Protein AF-A0A8J4QU35-F1 (afdb_monomer)

Organism: NCBI:txid60419

Radius of gyration: 69.11 Å; Cα contacts (8 Å, |Δi|>4): 46; chains: 1; bounding box: 146×27×168 Å

Secondary structure (DSSP, 8-state):
--HHHHHHHHHHHHHHHHHHHHHHHHHHHHHHHHHHHHHHH-GGGHHHHHHHHHHHHHHHHHHHHHHHHHHHHHHHS-HHHHHHHHHHHHHHHHHHHHHHHHHHHHHHHHHHHHHHHHHHHHHHHHHHHHHHHHHHHHHHHHHHHHHHHHHHHHHHHHHHHHHHHHHHHHHHHHHHHHHHH--HHHHHHHHHHHHHHHHHHHHHH-

Mean predicted aligned error: 13.86 Å

Solvent-accessible surface area (backbone atoms only — not comparable to full-atom values): 10867 Å² total; per-residue (Å²): 126,67,65,66,62,55,51,50,30,53,52,50,24,52,49,37,37,54,61,37,40,50,61,40,53,55,50,46,55,52,52,51,52,54,45,51,54,48,29,74,77,38,64,91,49,34,70,60,51,53,51,53,49,52,54,53,48,52,59,42,48,54,56,32,48,53,24,44,52,5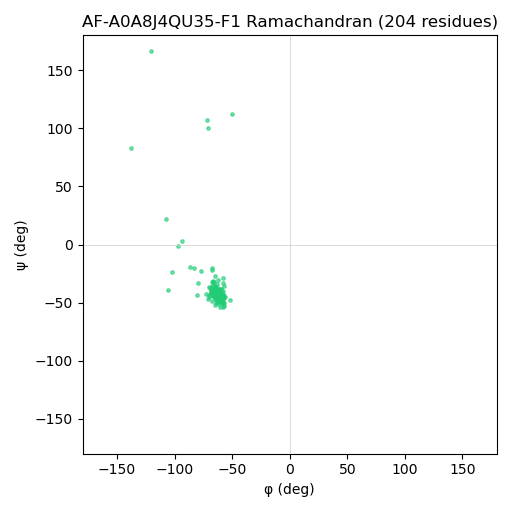3,22,50,38,44,70,74,61,36,63,70,60,54,52,54,51,51,52,52,51,51,51,51,51,50,53,50,50,52,52,49,51,53,51,50,53,51,50,52,51,52,50,53,52,51,51,49,50,51,54,50,50,54,53,51,51,53,49,51,50,50,50,51,51,53,53,49,50,54,51,50,52,52,50,51,51,52,50,53,52,51,52,52,50,51,51,52,50,52,51,50,53,51,51,52,52,52,48,53,51,50,50,54,50,50,51,51,52,49,65,76,63,66,41,76,67,56,50,51,52,52,50,52,50,50,51,51,51,49,52,54,53,49,68,73,72,110

InterPro domains:
  IPR000454 ATP synthase, F0 complex, subunit C [MF_01396] (10-75)
  IPR000454 ATP synthase, F0 complex, subunit C [PR00124] (12-31)
  IPR000454 ATP synthase, F0 complex, subunit C [PR00124] (33-48)
  IPR000454 ATP synthase, F0 complex, subunit C [PR00124] (50-75)
  IPR002146 ATP synthase, F0 complex, subunit b/b', bacterial/chloroplast [PF00430] (81-178)
  IPR002379 V-ATPase proteolipid subunit C-like domain [PF00137] (11-73)
  IPR005953 ATP synthase, F0 complex, subunit C, bacterial/chloroplast [TIGR01260] (20-77)
  IPR020537 ATP synthase, F0 complex, subunit C, DCCD-binding site [PS00605] (40-61)
  IPR035921 F/V-ATP synthase subunit C superfamily [SSF81333] (3-79)
  IPR038662 F1F0 ATP synthase subunit C superfamily [G3DSA:1.20.20.10] (1-78)

Structure (mmCIF, N/CA/C/O backbone):
data_AF-A0A8J4QU35-F1
#
_entry.id   AF-A0A8J4QU35-F1
#
loop_
_atom_site.group_PDB
_atom_site.id
_atom_site.type_symbol
_atom_site.label_atom_id
_atom_site.label_alt_id
_atom_site.label_comp_id
_atom_site.label_asym_id
_atom_site.label_entity_id
_atom_site.label_seq_id
_atom_site.pdbx_PDB_ins_code
_atom_site.Cartn_x
_atom_site.Cartn_y
_atom_site.Cartn_z
_atom_site.occupancy
_atom_site.B_iso_or_equiv
_atom_site.auth_seq_id
_atom_site.auth_comp_id
_atom_site.auth_asym_id
_atom_site.auth_atom_id
_atom_site.pdbx_PDB_model_num
ATOM 1 N N . MET A 1 1 ? -20.599 -8.218 24.736 1.00 57.25 1 MET A N 1
ATOM 2 C CA . MET A 1 1 ? -21.026 -7.605 26.017 1.00 57.25 1 MET A CA 1
ATOM 3 C C . MET A 1 1 ? -20.056 -8.085 27.082 1.00 57.25 1 MET A C 1
ATOM 5 O O . MET A 1 1 ? -19.784 -9.274 27.053 1.00 57.25 1 MET A O 1
ATOM 9 N N . ASN A 1 2 ? -19.471 -7.235 27.939 1.00 76.00 2 ASN A N 1
ATOM 10 C CA . ASN A 1 2 ? -18.658 -7.785 29.034 1.00 76.00 2 ASN A CA 1
ATOM 11 C C . ASN A 1 2 ? -19.641 -8.418 30.029 1.00 76.00 2 ASN A C 1
ATOM 13 O O . ASN A 1 2 ? -20.368 -7.653 30.671 1.00 76.00 2 ASN A O 1
ATOM 17 N N . PRO A 1 3 ? -19.731 -9.759 30.110 1.00 82.25 3 PRO A N 1
ATOM 18 C CA . PRO A 1 3 ? -20.772 -10.420 30.892 1.00 82.25 3 PRO A CA 1
ATOM 19 C C . PRO A 1 3 ? -20.718 -9.984 32.356 1.00 82.25 3 PRO A C 1
ATOM 21 O O . PRO A 1 3 ? -21.755 -9.862 32.995 1.00 82.25 3 PRO A O 1
ATOM 24 N N . LEU A 1 4 ? -19.523 -9.629 32.839 1.00 84.31 4 LEU A N 1
ATOM 25 C CA . LEU A 1 4 ? -19.298 -9.147 34.192 1.00 84.31 4 LEU A CA 1
ATOM 26 C C . LEU A 1 4 ? -20.026 -7.831 34.501 1.00 84.31 4 LEU A C 1
ATOM 28 O O . LEU A 1 4 ? -20.674 -7.731 35.534 1.00 84.31 4 LEU A O 1
ATOM 32 N N . ILE A 1 5 ? -19.951 -6.829 33.615 1.00 84.06 5 ILE A N 1
ATOM 33 C CA . ILE A 1 5 ? -20.582 -5.517 33.860 1.00 84.06 5 ILE A CA 1
ATOM 34 C C . ILE A 1 5 ? -22.102 -5.664 33.822 1.00 84.06 5 ILE A C 1
ATOM 36 O O . ILE A 1 5 ? -22.792 -5.133 34.683 1.00 84.06 5 ILE A O 1
ATOM 40 N N . SER A 1 6 ? -22.623 -6.424 32.859 1.00 83.75 6 SER A N 1
ATOM 41 C CA . SER A 1 6 ? -24.060 -6.679 32.765 1.00 83.75 6 SER A CA 1
ATOM 42 C C . SER A 1 6 ? -24.581 -7.466 33.966 1.00 83.75 6 SER A C 1
ATOM 44 O O . SER A 1 6 ? -25.586 -7.068 34.544 1.00 83.75 6 SER A O 1
ATOM 46 N N . ALA A 1 7 ? -23.884 -8.524 34.389 1.00 88.31 7 ALA A N 1
ATOM 47 C CA . ALA A 1 7 ? -24.256 -9.290 35.575 1.00 88.31 7 ALA A CA 1
ATOM 48 C C . ALA A 1 7 ? -24.215 -8.424 36.843 1.00 88.31 7 ALA A C 1
ATOM 50 O O . ALA A 1 7 ? -25.180 -8.406 37.604 1.00 88.31 7 ALA A O 1
ATOM 51 N N . ALA A 1 8 ? -23.148 -7.641 37.034 1.00 89.12 8 ALA A N 1
ATOM 52 C CA . ALA A 1 8 ? -23.020 -6.740 38.175 1.00 89.12 8 ALA A CA 1
ATOM 53 C C . ALA A 1 8 ? -24.126 -5.673 38.198 1.00 89.12 8 ALA A C 1
ATOM 55 O O . ALA A 1 8 ? -24.686 -5.405 39.256 1.00 89.12 8 ALA A O 1
ATOM 56 N N . SER A 1 9 ? -24.488 -5.093 37.048 1.00 89.31 9 SER A N 1
ATOM 57 C CA . SER A 1 9 ? -25.570 -4.104 36.965 1.00 89.31 9 SER A CA 1
ATOM 58 C C . SER A 1 9 ? -26.949 -4.696 37.237 1.00 89.31 9 SER A C 1
ATOM 60 O O . SER A 1 9 ? -27.742 -4.049 37.912 1.00 89.31 9 SER A O 1
ATOM 62 N N . VAL A 1 10 ? -27.232 -5.916 36.769 1.00 90.94 10 VAL A N 1
ATOM 63 C CA . VAL A 1 10 ? -28.506 -6.601 37.054 1.00 90.94 10 VAL A CA 1
ATOM 64 C C . VAL A 1 10 ? -28.626 -6.920 38.545 1.00 90.94 10 VAL A C 1
ATOM 66 O O . VAL A 1 10 ? -29.660 -6.643 39.149 1.00 90.94 10 VAL A O 1
ATOM 69 N N . ILE A 1 11 ? -27.555 -7.434 39.158 1.00 93.38 11 ILE A N 1
ATOM 70 C CA . ILE A 1 11 ? -27.525 -7.725 40.597 1.00 93.38 11 ILE A CA 1
ATOM 71 C C . ILE A 1 11 ? -27.670 -6.431 41.411 1.00 93.38 11 ILE A C 1
ATOM 73 O O . ILE A 1 11 ? -28.504 -6.363 42.311 1.00 93.38 11 ILE A O 1
ATOM 77 N N . ALA A 1 12 ? -26.913 -5.382 41.072 1.00 91.56 12 ALA A N 1
ATOM 78 C CA . ALA A 1 12 ? -26.985 -4.092 41.756 1.00 91.56 12 ALA A CA 1
ATOM 79 C C . ALA A 1 12 ? -28.368 -3.433 41.625 1.00 91.56 12 ALA A C 1
ATOM 81 O O . ALA A 1 12 ? -28.866 -2.881 42.601 1.00 91.56 12 ALA A O 1
ATOM 82 N N . ALA A 1 13 ? -29.015 -3.528 40.458 1.00 92.81 13 ALA A N 1
ATOM 83 C CA . ALA A 1 13 ? -30.370 -3.020 40.246 1.00 92.81 13 ALA A CA 1
ATOM 84 C C . ALA A 1 13 ? -31.404 -3.767 41.107 1.00 92.81 13 ALA A C 1
ATOM 86 O O . ALA A 1 13 ? -32.231 -3.129 41.757 1.00 92.81 13 ALA A O 1
ATOM 87 N N . GLY A 1 14 ? -31.326 -5.102 41.166 1.00 92.25 14 GLY A N 1
ATOM 88 C CA . GLY A 1 14 ? -32.201 -5.911 42.018 1.00 92.25 14 GLY A CA 1
ATOM 89 C C . GLY A 1 14 ? -32.038 -5.586 43.505 1.00 92.25 14 GLY A C 1
ATOM 90 O O . GLY A 1 14 ? -33.029 -5.420 44.215 1.00 92.25 14 GLY A O 1
ATOM 91 N N . LEU A 1 15 ? -30.794 -5.415 43.964 1.00 93.88 15 LEU A N 1
ATOM 92 C CA . LEU A 1 15 ? -30.501 -5.018 45.343 1.00 93.88 15 LEU A CA 1
ATOM 93 C C . LEU A 1 15 ? -30.974 -3.593 45.654 1.00 93.88 15 LEU A C 1
ATOM 95 O O . LEU A 1 15 ? -31.531 -3.369 46.725 1.00 93.88 15 LEU A O 1
ATOM 99 N N . ALA A 1 16 ? -30.798 -2.644 44.732 1.00 92.88 16 ALA A N 1
ATOM 100 C CA . ALA A 1 16 ? -31.228 -1.260 44.921 1.00 92.88 16 ALA A CA 1
ATOM 101 C C . ALA A 1 16 ? -32.746 -1.156 45.130 1.00 92.88 16 ALA A C 1
ATOM 103 O O . ALA A 1 16 ? -33.181 -0.513 46.082 1.00 92.88 16 ALA A O 1
ATOM 104 N N . VAL A 1 17 ? -33.551 -1.828 44.296 1.00 92.25 17 VAL A N 1
ATOM 105 C CA . VAL A 1 17 ? -35.020 -1.834 44.442 1.00 92.25 17 VAL A CA 1
ATOM 106 C C . VAL A 1 17 ? -35.447 -2.626 45.675 1.00 92.25 17 VAL A C 1
ATOM 108 O O . VAL A 1 17 ? -36.265 -2.146 46.459 1.00 92.25 17 VAL A O 1
ATOM 111 N N . GLY A 1 18 ? -34.867 -3.814 45.882 1.00 91.06 18 GLY A N 1
ATOM 112 C CA . GLY A 1 18 ? -35.193 -4.670 47.020 1.00 91.06 18 GLY A CA 1
ATOM 113 C C . GLY A 1 18 ? -34.978 -3.947 48.347 1.00 91.06 18 GLY A C 1
ATOM 114 O O . GLY A 1 18 ? -35.911 -3.825 49.133 1.00 91.06 18 GLY A O 1
ATOM 115 N N . LEU A 1 19 ? -33.794 -3.370 48.561 1.00 92.12 19 LEU A N 1
ATOM 116 C CA . LEU A 1 19 ? -33.474 -2.660 49.801 1.00 92.12 19 LEU A CA 1
ATOM 117 C C . LEU A 1 19 ? -34.245 -1.342 49.951 1.00 92.12 19 LEU A C 1
ATOM 119 O O . LEU A 1 19 ? -34.679 -1.027 51.058 1.00 92.12 19 LEU A O 1
ATOM 123 N N . ALA A 1 20 ? -34.470 -0.599 48.860 1.00 91.69 20 ALA A N 1
ATOM 124 C CA . ALA A 1 20 ? -35.248 0.642 48.904 1.00 91.69 20 ALA A CA 1
ATOM 125 C C . ALA A 1 20 ? -36.723 0.410 49.271 1.00 91.69 20 ALA A C 1
ATOM 127 O O . ALA A 1 20 ? -37.348 1.299 49.840 1.00 91.69 20 ALA A O 1
ATOM 128 N N . SER A 1 21 ? -37.272 -0.772 48.975 1.00 90.94 21 SER A N 1
ATOM 129 C CA . SER A 1 21 ? -38.687 -1.091 49.204 1.00 90.94 21 SER A CA 1
ATOM 130 C C . SER A 1 21 ? -39.011 -1.613 50.613 1.00 90.94 21 SER A C 1
ATOM 132 O O . SER A 1 21 ? -40.158 -1.514 51.043 1.00 90.94 21 SER A O 1
ATOM 134 N N . ILE A 1 22 ? -38.025 -2.111 51.372 1.00 92.31 22 ILE A N 1
ATOM 135 C CA . ILE A 1 22 ? -38.256 -2.715 52.702 1.00 92.31 22 ILE A CA 1
ATOM 136 C C . ILE A 1 22 ? -38.779 -1.687 53.714 1.00 92.31 22 ILE A C 1
ATOM 138 O O . ILE A 1 22 ? -39.791 -1.923 54.370 1.00 92.31 22 ILE A O 1
ATOM 142 N N . GLY A 1 23 ? -38.096 -0.546 53.851 1.00 89.44 23 GLY A N 1
ATOM 143 C CA . GLY A 1 23 ? -38.464 0.493 54.820 1.00 89.44 23 GLY A CA 1
ATOM 144 C C . GLY A 1 23 ? -39.867 1.063 54.570 1.00 89.44 23 GLY A C 1
ATOM 145 O O . GLY A 1 23 ? -40.702 1.016 55.476 1.00 89.44 23 GLY A O 1
ATOM 146 N N . PRO A 1 24 ? -40.157 1.540 53.346 1.00 91.75 24 PRO A N 1
ATOM 147 C CA . PRO A 1 24 ? -41.491 1.967 52.942 1.00 91.75 24 PRO A CA 1
ATOM 148 C C . PRO A 1 24 ? -42.530 0.855 53.104 1.00 91.75 24 PRO A C 1
ATOM 150 O O . PRO A 1 24 ? -43.557 1.105 53.717 1.00 91.75 24 PRO A O 1
ATOM 153 N N . GLY A 1 25 ? -42.256 -0.385 52.687 1.00 91.50 25 GLY A N 1
ATOM 154 C CA . GLY A 1 25 ? -43.212 -1.491 52.827 1.00 91.50 25 GLY A CA 1
ATOM 155 C C . GLY A 1 25 ? -43.655 -1.734 54.277 1.00 91.50 25 GLY A C 1
ATOM 156 O O . GLY A 1 25 ? -44.848 -1.859 54.557 1.00 91.50 25 GLY A O 1
ATOM 157 N N . VAL A 1 26 ? -42.711 -1.722 55.223 1.00 93.00 26 VAL A N 1
ATOM 158 C CA . VAL A 1 26 ? -43.013 -1.859 56.660 1.00 93.00 26 VAL A CA 1
ATOM 159 C C . VAL A 1 26 ? -43.717 -0.611 57.212 1.00 93.00 26 VAL A C 1
ATOM 161 O O . VAL A 1 26 ? -44.701 -0.720 57.953 1.00 93.00 26 VAL A O 1
ATOM 164 N N . GLY A 1 27 ? -43.242 0.582 56.847 1.00 91.44 27 GLY A N 1
ATOM 165 C CA . GLY A 1 27 ? -43.809 1.856 57.294 1.00 91.44 27 GLY A CA 1
ATOM 166 C C . GLY A 1 27 ? -45.249 2.065 56.824 1.00 91.44 27 GLY A C 1
ATOM 167 O O . GLY A 1 27 ? -46.109 2.434 57.622 1.00 91.44 27 GLY A O 1
ATOM 168 N N . GLN A 1 28 ? -45.535 1.755 55.560 1.00 92.31 28 GLN A N 1
ATOM 169 C CA . GLN A 1 28 ? -46.865 1.860 54.966 1.00 92.31 28 GLN A CA 1
ATOM 170 C C . GLN A 1 28 ? -47.841 0.861 55.584 1.00 92.31 28 GLN A C 1
ATOM 172 O O . GLN A 1 28 ? -48.956 1.247 55.928 1.00 92.31 28 GLN A O 1
ATOM 177 N N . GLY A 1 29 ? -47.421 -0.393 55.793 1.00 92.12 29 GLY A N 1
ATOM 178 C CA . GLY A 1 29 ? -48.252 -1.399 56.461 1.00 92.12 29 GLY A CA 1
ATOM 179 C C . GLY A 1 29 ? -48.650 -0.978 57.879 1.00 92.12 29 GLY A C 1
ATOM 180 O O . GLY A 1 29 ? -49.809 -1.107 58.272 1.00 92.12 29 GLY A O 1
ATOM 181 N N . THR A 1 30 ? -47.708 -0.389 58.619 1.00 94.06 30 THR A N 1
ATOM 182 C CA . THR A 1 30 ? -47.945 0.085 59.991 1.00 94.06 30 THR A CA 1
ATOM 183 C C . THR A 1 30 ? -48.840 1.327 60.013 1.00 94.06 30 THR A C 1
ATOM 185 O O . THR A 1 30 ? -49.818 1.371 60.760 1.00 94.06 30 THR A O 1
ATOM 188 N N . ALA A 1 31 ? -48.549 2.321 59.166 1.00 92.38 31 ALA A N 1
ATOM 189 C CA . ALA A 1 31 ? -49.333 3.551 59.060 1.00 92.38 31 ALA A CA 1
ATOM 190 C C . ALA A 1 31 ? -50.776 3.277 58.608 1.00 92.38 31 ALA A C 1
ATOM 192 O O . ALA A 1 31 ? -51.715 3.842 59.168 1.00 92.38 31 ALA A O 1
ATOM 193 N N . ALA A 1 32 ? -50.967 2.377 57.638 1.00 93.31 32 ALA A N 1
ATOM 194 C CA . ALA A 1 32 ? -52.290 1.967 57.179 1.00 93.31 32 ALA A CA 1
ATOM 195 C C . ALA A 1 32 ? -53.075 1.240 58.281 1.00 93.31 32 ALA A C 1
ATOM 197 O O . ALA A 1 32 ? -54.244 1.557 58.496 1.00 93.31 32 ALA A O 1
ATOM 198 N N . GLY A 1 33 ? -52.436 0.325 59.022 1.00 93.44 33 GLY A N 1
ATOM 199 C CA . GLY A 1 33 ? -53.067 -0.370 60.148 1.00 93.44 33 GLY A CA 1
ATOM 200 C C . GLY A 1 33 ? -53.558 0.591 61.235 1.00 93.44 33 GLY A C 1
ATOM 201 O O . GLY A 1 33 ? -54.720 0.529 61.637 1.00 93.44 33 GLY A O 1
ATOM 202 N N . GLN A 1 34 ? -52.711 1.542 61.646 1.00 93.69 34 GLN A N 1
ATOM 203 C CA . GLN A 1 34 ? -53.086 2.561 62.634 1.00 93.69 34 GLN A CA 1
ATOM 204 C C . GLN A 1 34 ? -54.171 3.515 62.124 1.00 93.69 34 GLN A C 1
ATOM 206 O O . GLN A 1 34 ? -55.045 3.921 62.889 1.00 93.69 34 GLN A O 1
ATOM 211 N N . ALA A 1 35 ? -54.151 3.864 60.836 1.00 93.94 35 ALA A N 1
ATOM 212 C CA . ALA A 1 35 ? -55.184 4.704 60.243 1.00 93.94 35 ALA A CA 1
ATOM 213 C C . ALA A 1 35 ? -56.554 4.009 60.231 1.00 93.94 35 ALA A C 1
ATOM 215 O O . ALA A 1 35 ? -57.551 4.640 60.578 1.00 93.94 35 ALA A O 1
ATOM 216 N N . VAL A 1 36 ? -56.613 2.716 59.888 1.00 93.94 36 VAL A N 1
ATOM 217 C CA . VAL A 1 36 ? -57.858 1.927 59.927 1.00 93.94 36 VAL A CA 1
ATOM 218 C C . VAL A 1 36 ? -58.401 1.837 61.352 1.00 93.94 36 VAL A C 1
ATOM 220 O O . VAL A 1 36 ? -59.591 2.063 61.567 1.00 93.94 36 VAL A O 1
ATOM 223 N N . GLU A 1 37 ? -57.539 1.574 62.336 1.00 93.81 37 GLU A N 1
ATOM 224 C CA . GLU A 1 37 ? -57.947 1.531 63.743 1.00 93.81 37 GLU A CA 1
ATOM 225 C C . GLU A 1 37 ? -58.448 2.899 64.243 1.00 93.81 37 GLU A C 1
ATOM 227 O O . GLU A 1 37 ? -59.460 2.976 64.941 1.00 93.81 37 GLU A O 1
ATOM 232 N N . GLY A 1 38 ? -57.790 3.990 63.840 1.00 93.00 38 GLY A N 1
ATOM 233 C CA . GLY A 1 38 ? -58.219 5.354 64.151 1.00 93.00 38 GLY A CA 1
ATOM 234 C C . GLY A 1 38 ? -59.595 5.694 63.572 1.00 93.00 38 GLY A C 1
ATOM 235 O O . GLY A 1 38 ? -60.433 6.244 64.283 1.00 93.00 38 GLY A O 1
ATOM 236 N N . ILE A 1 39 ? -59.857 5.310 62.317 1.00 93.88 39 ILE A N 1
ATOM 237 C CA . ILE A 1 39 ? -61.162 5.503 61.660 1.00 93.88 39 ILE A CA 1
ATOM 238 C C . ILE A 1 39 ? -62.251 4.690 62.367 1.00 93.88 39 ILE A C 1
ATOM 240 O O . ILE A 1 39 ? -63.340 5.205 62.604 1.00 93.88 39 ILE A O 1
ATOM 244 N N . ALA A 1 40 ? -61.961 3.442 62.748 1.00 93.00 40 ALA A N 1
ATOM 245 C CA . ALA A 1 40 ? -62.921 2.594 63.452 1.00 93.00 40 ALA A CA 1
ATOM 246 C C . ALA A 1 40 ? -63.322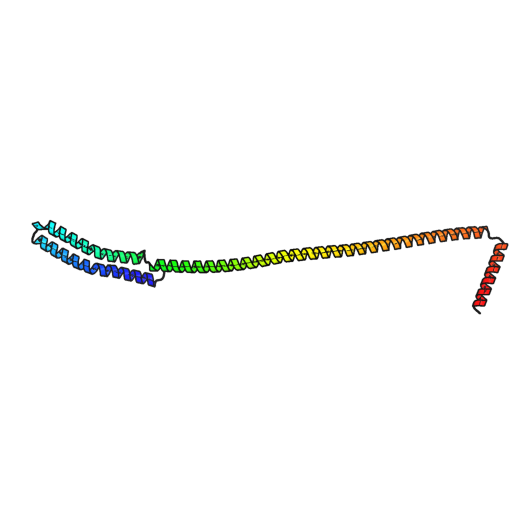 3.166 64.824 1.00 93.00 40 ALA A C 1
ATOM 248 O O . ALA A 1 40 ? -64.466 3.007 65.245 1.00 93.00 40 ALA A O 1
ATOM 249 N N . ARG A 1 41 ? -62.394 3.838 65.521 1.00 94.38 41 ARG A N 1
ATOM 250 C CA . ARG A 1 41 ? -62.656 4.488 66.816 1.00 94.38 41 ARG A CA 1
ATOM 251 C C . ARG A 1 41 ? -63.363 5.840 66.682 1.00 94.38 41 ARG A C 1
ATOM 253 O O . ARG A 1 41 ? -64.120 6.198 67.579 1.00 94.38 41 ARG A O 1
ATOM 260 N N . GLN A 1 42 ? -63.098 6.591 65.612 1.00 92.69 42 GLN A N 1
ATOM 261 C CA . GLN A 1 42 ? -63.673 7.918 65.351 1.00 92.69 42 GLN A CA 1
ATOM 262 C C . GLN A 1 42 ? -64.075 8.064 63.874 1.00 92.69 42 GLN A C 1
ATOM 264 O O . GLN A 1 42 ? -63.321 8.637 63.076 1.00 92.69 42 GLN A O 1
ATOM 269 N N . PRO A 1 43 ? -65.274 7.579 63.500 1.00 91.25 43 PRO A N 1
ATOM 270 C CA . PRO A 1 43 ? -65.760 7.629 62.123 1.00 91.25 43 PRO A CA 1
ATOM 271 C C . PRO A 1 43 ? -65.918 9.061 61.602 1.00 91.25 43 PRO A C 1
ATOM 273 O O . PRO A 1 43 ? -65.707 9.323 60.420 1.00 91.25 43 PRO A O 1
ATOM 276 N N . GLU A 1 44 ? -66.230 10.024 62.475 1.00 92.69 44 GLU A N 1
ATOM 277 C CA . GLU A 1 44 ? -66.448 11.419 62.076 1.00 92.69 44 GLU A CA 1
ATOM 278 C C . GLU A 1 44 ? -65.159 12.104 61.585 1.00 92.69 44 GLU A C 1
ATOM 280 O O . GLU A 1 44 ? -65.213 13.084 60.841 1.00 92.69 44 GLU A O 1
ATOM 285 N N . ALA A 1 45 ? -63.987 11.589 61.977 1.00 91.44 45 ALA A N 1
ATOM 286 C CA . ALA A 1 45 ? -62.677 12.120 61.599 1.00 91.44 45 ALA A CA 1
ATOM 287 C C . ALA A 1 45 ? -62.066 11.441 60.356 1.00 91.44 45 ALA A C 1
ATOM 289 O O . ALA A 1 45 ? -60.943 11.777 59.963 1.00 91.44 45 ALA A O 1
ATOM 290 N N . GLU A 1 46 ? -62.786 10.514 59.715 1.00 92.50 46 GLU A N 1
ATOM 291 C CA . GLU A 1 46 ? -62.276 9.657 58.640 1.00 92.50 46 GLU A CA 1
ATOM 292 C C . GLU A 1 46 ? -61.586 10.431 57.509 1.00 92.50 46 GLU A C 1
ATOM 294 O O . GLU A 1 46 ? -60.469 10.092 57.108 1.00 92.50 46 GLU A O 1
ATOM 299 N N . GLY A 1 47 ? -62.217 11.502 57.018 1.00 91.81 47 GLY A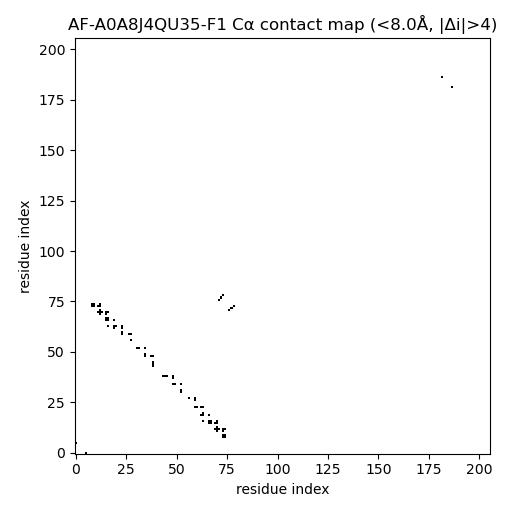 N 1
ATOM 300 C CA . GLY A 1 47 ? -61.672 12.302 55.919 1.00 91.81 47 GLY A CA 1
ATOM 301 C C . GLY A 1 47 ? -60.307 12.916 56.248 1.00 91.81 47 GLY A C 1
ATOM 302 O O . GLY A 1 47 ? -59.407 12.922 55.407 1.00 91.81 47 GLY A O 1
ATOM 303 N N . LYS A 1 48 ? -60.114 13.370 57.493 1.00 92.94 48 LYS A N 1
ATOM 304 C CA . LYS A 1 48 ? -58.847 13.956 57.951 1.00 92.94 48 LYS A CA 1
ATOM 305 C C . LYS A 1 48 ? -57.769 12.885 58.126 1.00 92.94 48 LYS A C 1
ATOM 307 O O . LYS A 1 48 ? -56.643 13.096 57.682 1.00 92.94 48 LYS A O 1
ATOM 312 N N . ILE A 1 49 ? -58.121 11.728 58.699 1.00 92.62 49 ILE A N 1
ATOM 313 C CA . ILE A 1 49 ? -57.198 10.594 58.876 1.00 92.6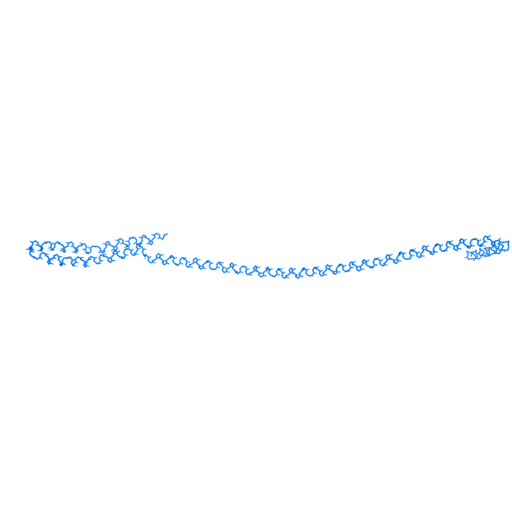2 49 ILE A CA 1
ATOM 314 C C . ILE A 1 49 ? -56.723 10.067 57.516 1.00 92.62 49 ILE A C 1
ATOM 316 O O . ILE A 1 49 ? -55.519 9.925 57.304 1.00 92.62 49 ILE A O 1
ATOM 320 N N . ARG A 1 50 ? -57.641 9.847 56.563 1.00 93.00 50 ARG A N 1
ATOM 321 C CA . ARG A 1 50 ? -57.295 9.420 55.196 1.00 93.00 50 ARG A CA 1
ATOM 322 C C . ARG A 1 50 ? -56.405 10.441 54.486 1.00 93.00 50 ARG A C 1
ATOM 324 O O . ARG A 1 50 ? -55.441 10.045 53.837 1.00 93.00 50 ARG A O 1
ATOM 331 N N . GLY A 1 51 ? -56.687 11.737 54.633 1.00 93.56 51 GLY A N 1
ATOM 332 C CA . GLY A 1 51 ? -55.868 12.802 54.048 1.00 93.56 51 GLY A CA 1
ATOM 333 C C . GLY A 1 51 ? -54.425 12.794 54.561 1.00 93.56 51 GLY A C 1
ATOM 334 O O . GLY A 1 51 ? -53.487 12.809 53.764 1.00 93.56 51 GLY A O 1
ATOM 335 N N . THR A 1 52 ? -54.231 12.709 55.881 1.00 92.81 52 THR A N 1
ATOM 336 C CA . THR A 1 52 ? -52.889 12.620 56.481 1.00 92.81 52 THR A CA 1
ATOM 337 C C . THR A 1 52 ? -52.180 11.318 56.105 1.00 92.81 52 THR A C 1
ATOM 339 O O . THR A 1 52 ? -51.000 11.363 55.762 1.00 92.81 52 THR A O 1
ATOM 342 N N . LEU A 1 53 ? -52.889 10.182 56.090 1.00 94.06 53 LEU A N 1
ATOM 343 C CA . LEU A 1 53 ? -52.336 8.895 55.659 1.00 94.06 53 LEU A CA 1
ATOM 344 C C . LEU A 1 53 ? -51.802 8.973 54.226 1.00 94.06 53 LEU A C 1
ATOM 346 O O . LEU A 1 53 ? -50.643 8.647 53.996 1.00 94.06 53 LEU A O 1
ATOM 350 N N . LEU A 1 54 ? -52.619 9.422 53.269 1.00 93.94 54 LEU A N 1
ATOM 351 C CA . LEU A 1 54 ? -52.218 9.499 51.861 1.00 93.94 54 LEU A CA 1
ATOM 352 C C . LEU A 1 54 ? -51.002 10.410 51.661 1.00 93.94 54 LEU A C 1
ATOM 354 O O . LEU A 1 54 ? -50.109 10.068 50.888 1.00 93.94 54 LEU A O 1
ATOM 358 N N . LEU A 1 55 ? -50.930 11.527 52.391 1.00 93.31 55 LEU A N 1
ATOM 359 C CA . LEU A 1 55 ? -49.771 12.414 52.358 1.00 93.31 55 LEU A CA 1
ATOM 360 C C . LEU A 1 55 ? -48.503 11.710 52.873 1.00 93.31 55 LEU A C 1
ATOM 362 O O . LEU A 1 55 ? -47.460 11.769 52.223 1.00 93.31 55 LEU A O 1
ATOM 366 N N . SER A 1 56 ? -48.586 11.007 54.007 1.00 90.44 56 SER A N 1
ATOM 367 C CA . SER A 1 56 ? -47.461 10.239 54.556 1.00 90.44 56 SER A CA 1
ATOM 368 C C . SER A 1 56 ? -47.026 9.094 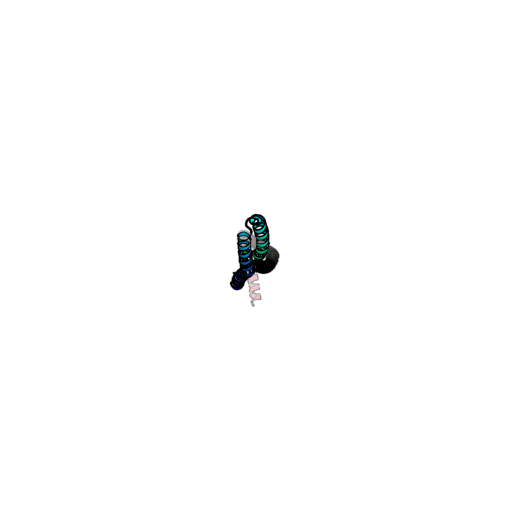53.636 1.00 90.44 56 SER A C 1
ATOM 370 O O . SER A 1 56 ? -45.827 8.911 53.425 1.00 90.44 56 SER A O 1
ATOM 372 N N . LEU A 1 57 ? -47.978 8.360 53.049 1.00 92.62 57 LEU A N 1
ATOM 373 C CA . LEU A 1 57 ? -47.696 7.293 52.086 1.00 92.62 57 LEU A CA 1
ATOM 374 C C . LEU A 1 57 ? -46.991 7.848 50.841 1.00 92.62 57 LEU A C 1
ATOM 376 O O . LEU A 1 57 ? -46.003 7.265 50.405 1.00 92.62 57 LEU A O 1
ATOM 380 N N . ALA A 1 58 ? -47.432 8.997 50.317 1.00 91.25 58 ALA A N 1
ATOM 381 C CA . ALA A 1 58 ? -46.817 9.635 49.154 1.00 91.25 58 ALA A CA 1
ATOM 382 C C . ALA A 1 58 ? -45.350 10.037 49.403 1.00 91.25 58 ALA A C 1
ATOM 384 O O . ALA A 1 58 ? -44.497 9.823 48.540 1.00 91.25 58 ALA A O 1
ATOM 385 N N . PHE A 1 59 ? -45.027 10.571 50.587 1.00 88.44 59 PHE A N 1
ATOM 386 C CA . PHE A 1 59 ? -43.639 10.887 50.948 1.00 88.44 59 PHE A CA 1
ATOM 387 C C . PHE A 1 59 ? -42.765 9.636 51.106 1.00 88.44 59 PHE A C 1
ATOM 389 O O . PHE A 1 59 ? -41.604 9.653 50.698 1.00 88.44 59 PHE A O 1
ATOM 396 N N . MET A 1 60 ? -43.310 8.548 51.662 1.00 89.31 60 MET A N 1
ATOM 397 C CA . MET A 1 60 ? -42.596 7.267 51.745 1.00 89.31 60 MET A CA 1
ATOM 398 C C . MET A 1 60 ? -42.344 6.668 50.355 1.00 89.31 60 MET A C 1
ATOM 400 O O . MET A 1 60 ? -41.244 6.190 50.088 1.00 89.31 60 MET A O 1
ATOM 404 N N . GLU A 1 61 ? -43.323 6.753 49.453 1.00 88.50 61 GLU A N 1
ATOM 405 C CA . GLU A 1 61 ? -43.218 6.227 48.088 1.00 88.50 61 GLU A CA 1
ATOM 406 C C . GLU A 1 61 ? -42.147 6.959 47.266 1.00 88.50 61 GLU A C 1
ATOM 408 O O . GLU A 1 61 ? -41.422 6.342 46.485 1.00 88.50 61 GLU A O 1
ATOM 413 N N . ALA A 1 62 ? -41.980 8.270 47.478 1.00 89.44 62 ALA A N 1
ATOM 414 C CA . ALA A 1 62 ? -40.958 9.060 46.793 1.00 89.44 62 ALA A CA 1
ATOM 415 C C . ALA A 1 62 ? -39.535 8.510 47.021 1.00 89.44 62 ALA A C 1
ATOM 417 O O . ALA A 1 62 ? -38.716 8.511 46.101 1.00 89.44 62 ALA A O 1
ATOM 418 N N . LEU A 1 63 ? -39.248 7.982 48.216 1.00 85.44 63 LEU A N 1
ATOM 419 C CA . LEU A 1 63 ? -37.964 7.349 48.538 1.00 85.44 63 LEU A CA 1
ATOM 420 C C . LEU A 1 63 ? -37.776 6.025 47.779 1.00 85.44 63 LEU A C 1
ATOM 422 O O . LEU A 1 63 ? -36.694 5.775 47.243 1.00 85.44 63 LEU A O 1
ATOM 426 N N . THR A 1 64 ? -38.833 5.215 47.663 1.00 90.56 64 THR A N 1
ATOM 427 C CA . THR A 1 64 ? -38.831 3.977 46.862 1.00 90.56 64 THR A CA 1
ATOM 428 C C . THR A 1 64 ? -38.567 4.272 45.384 1.00 90.56 64 THR A C 1
ATOM 430 O O . THR A 1 64 ? -37.776 3.582 44.734 1.00 90.56 64 THR A O 1
ATOM 433 N N . ILE A 1 65 ? -39.181 5.335 44.852 1.00 92.62 65 ILE A N 1
ATOM 434 C CA . ILE A 1 65 ? -39.028 5.744 43.451 1.00 92.62 65 ILE A CA 1
ATOM 435 C C . ILE A 1 65 ? -37.578 6.138 43.143 1.00 92.62 65 ILE A C 1
ATOM 437 O O . ILE A 1 65 ? -37.081 5.792 42.072 1.00 92.62 65 ILE A O 1
ATOM 441 N N . TYR A 1 66 ? -36.848 6.776 44.065 1.00 90.38 66 TYR A N 1
ATOM 442 C CA . TYR A 1 66 ? -35.421 7.056 43.848 1.00 90.38 66 TYR A CA 1
ATOM 443 C C . TYR A 1 66 ? -34.591 5.776 43.664 1.00 90.38 66 TYR A C 1
ATOM 445 O O . TYR A 1 66 ? -33.740 5.723 42.773 1.00 90.38 66 TYR A O 1
ATOM 453 N N . GLY A 1 67 ? -34.873 4.721 44.436 1.00 91.38 67 GLY A N 1
ATOM 454 C CA . GLY A 1 67 ? -34.245 3.407 44.252 1.00 91.38 67 GLY A CA 1
ATOM 455 C C . GLY A 1 67 ? -34.561 2.789 42.885 1.00 91.38 67 GLY A C 1
ATOM 456 O O . GLY A 1 67 ? -33.664 2.282 42.205 1.00 91.38 67 GLY A O 1
ATOM 457 N N . LEU A 1 68 ? -35.816 2.906 42.437 1.00 92.31 68 LEU A N 1
ATOM 458 C CA . LEU A 1 68 ? -36.247 2.465 41.108 1.00 92.31 68 LEU A CA 1
ATOM 459 C C . LEU A 1 68 ? -35.536 3.229 39.981 1.00 92.31 68 LEU A C 1
ATOM 461 O O . LEU A 1 68 ? -35.074 2.616 39.019 1.00 92.31 68 LEU A O 1
ATOM 465 N N . VAL A 1 69 ? -35.397 4.552 40.100 1.00 93.50 69 VAL A N 1
ATOM 466 C CA . VAL A 1 69 ? -34.708 5.387 39.102 1.00 93.50 69 VAL A CA 1
ATOM 467 C C . VAL A 1 69 ? -33.246 4.966 38.946 1.00 93.50 69 VAL A C 1
ATOM 469 O O . VAL A 1 69 ? -32.775 4.803 37.819 1.00 93.50 69 VAL A O 1
ATOM 472 N N . VAL A 1 70 ? -32.532 4.727 40.050 1.00 92.12 70 VAL A N 1
ATOM 473 C CA . VAL A 1 70 ? -31.137 4.253 40.006 1.00 92.12 70 VAL A CA 1
ATOM 474 C C . VAL A 1 70 ? -31.044 2.877 39.340 1.00 92.12 70 VAL A C 1
ATOM 476 O O . VAL A 1 70 ? -30.176 2.662 38.492 1.00 92.12 70 VAL A O 1
ATOM 479 N N . ALA A 1 71 ? -31.955 1.958 39.664 1.00 92.56 71 ALA A N 1
ATOM 480 C CA . ALA A 1 71 ? -31.997 0.634 39.050 1.00 92.56 71 ALA A CA 1
ATOM 481 C C . ALA A 1 71 ? -32.231 0.701 37.530 1.00 92.56 71 ALA A C 1
ATOM 483 O O . ALA A 1 71 ? -31.519 0.048 36.762 1.00 92.56 71 ALA A O 1
ATOM 484 N N . LEU A 1 72 ? -33.166 1.543 37.077 1.00 91.69 72 LEU A N 1
ATOM 485 C CA . LEU A 1 72 ? -33.424 1.767 35.652 1.00 91.69 72 LEU A CA 1
ATOM 486 C C . LEU A 1 72 ? -32.225 2.418 34.947 1.00 91.69 72 LEU A C 1
ATOM 488 O O . LEU A 1 72 ? -31.875 2.018 33.834 1.00 91.69 72 LEU A O 1
ATOM 492 N N . ALA A 1 73 ? -31.546 3.366 35.597 1.00 90.81 73 ALA A N 1
ATOM 493 C CA . ALA A 1 73 ? -30.339 3.986 35.059 1.00 90.81 73 ALA A CA 1
ATOM 494 C C . ALA A 1 73 ? -29.200 2.967 34.878 1.00 90.81 73 ALA A C 1
ATOM 496 O O . ALA A 1 73 ? -28.539 2.961 33.840 1.00 90.81 73 ALA A O 1
ATOM 497 N N . LEU A 1 74 ? -29.001 2.055 35.835 1.00 89.12 74 LEU A N 1
ATOM 498 C CA . LEU A 1 74 ? -28.000 0.988 35.730 1.00 89.12 74 LEU A CA 1
ATOM 499 C C . LEU A 1 74 ? -28.328 -0.037 34.639 1.00 89.12 74 LEU A C 1
ATOM 501 O O . LEU A 1 74 ? -27.407 -0.586 34.029 1.00 89.12 74 LEU A O 1
ATOM 505 N N . LEU A 1 75 ? -29.612 -0.296 34.381 1.00 86.62 75 LEU A N 1
ATOM 506 C CA . LEU A 1 75 ? -30.039 -1.282 33.391 1.00 86.62 75 LEU A CA 1
ATOM 507 C C . LEU A 1 75 ? -29.996 -0.727 31.958 1.00 86.62 75 LEU A C 1
ATOM 509 O O . LEU A 1 75 ? -29.502 -1.398 31.050 1.00 86.62 75 LEU A O 1
ATOM 513 N N . PHE A 1 76 ? -30.467 0.506 31.752 1.00 85.31 76 PHE A N 1
ATOM 514 C CA . PHE A 1 76 ? -30.639 1.085 30.414 1.00 85.31 76 PHE A CA 1
ATOM 515 C C . PHE A 1 76 ? -29.592 2.146 30.059 1.00 85.31 76 PHE A C 1
ATOM 517 O O . PHE A 1 76 ? -29.089 2.170 28.931 1.00 85.31 76 PHE A O 1
ATOM 524 N N . ALA A 1 77 ? -29.218 2.993 31.018 1.00 82.00 77 ALA A N 1
ATOM 525 C CA . ALA A 1 77 ? -28.355 4.158 30.814 1.00 82.00 77 ALA A CA 1
ATOM 526 C C . ALA A 1 77 ? -26.937 3.976 31.386 1.00 82.00 77 ALA A C 1
ATOM 528 O O . ALA A 1 77 ? -26.248 4.959 31.645 1.00 82.00 77 ALA A O 1
ATOM 529 N N . ASN A 1 78 ? -26.493 2.728 31.581 1.00 83.69 78 ASN A N 1
ATOM 530 C CA . ASN A 1 78 ? -25.238 2.416 32.263 1.00 83.69 78 ASN A CA 1
ATOM 531 C C . ASN A 1 78 ? -24.043 3.230 31.703 1.00 83.69 78 ASN A C 1
ATOM 533 O O . ASN A 1 78 ? -23.610 2.972 30.569 1.00 83.69 78 ASN A O 1
ATOM 537 N N . PRO A 1 79 ? -23.460 4.159 32.488 1.00 81.62 79 PRO A N 1
ATOM 538 C CA . PRO A 1 79 ? -22.410 5.060 32.012 1.00 81.62 79 PRO A CA 1
ATOM 539 C C . PRO A 1 79 ? -21.113 4.319 31.659 1.00 81.62 79 PRO A C 1
ATOM 541 O O . PRO A 1 79 ? -20.418 4.692 30.711 1.00 81.62 79 PRO A O 1
ATOM 544 N N . PHE A 1 80 ? -20.812 3.210 32.342 1.00 81.69 80 PHE A N 1
ATOM 545 C CA . PHE A 1 80 ? -19.612 2.410 32.082 1.00 81.69 80 PHE A CA 1
ATOM 546 C C . PHE A 1 80 ? -19.642 1.738 30.706 1.00 81.69 80 PHE A C 1
ATOM 548 O O . PHE A 1 80 ? -18.603 1.578 30.061 1.00 81.69 80 PHE A O 1
ATOM 555 N N . ARG A 1 81 ? -20.835 1.369 30.220 1.00 80.00 81 ARG A N 1
ATOM 556 C CA . ARG A 1 81 ? -21.005 0.787 28.881 1.00 80.00 81 ARG A CA 1
ATOM 557 C C . ARG A 1 81 ? -20.682 1.806 27.791 1.00 80.00 81 ARG A C 1
ATOM 559 O O . ARG A 1 81 ? -19.995 1.473 26.823 1.00 80.00 81 ARG A O 1
ATOM 566 N N . ILE A 1 82 ? -21.180 3.028 27.957 1.00 85.81 82 ILE A N 1
ATOM 567 C CA . ILE A 1 82 ? -20.994 4.117 26.996 1.00 85.81 82 ILE A CA 1
ATOM 568 C C . ILE A 1 82 ? -19.509 4.470 26.916 1.00 85.81 82 ILE A C 1
ATOM 570 O O . ILE A 1 82 ? -18.936 4.437 25.830 1.00 85.81 82 ILE A O 1
ATOM 574 N N . LEU A 1 83 ? -18.859 4.681 28.064 1.00 86.25 83 LEU A N 1
ATOM 575 C CA . LEU A 1 83 ? -17.442 5.034 28.113 1.00 86.25 83 LEU A CA 1
ATOM 576 C C . LEU A 1 83 ? -16.550 3.972 27.458 1.00 86.25 83 LEU A C 1
ATOM 578 O O . LEU A 1 83 ? -15.695 4.310 26.644 1.00 86.25 83 LEU A O 1
ATOM 582 N N . LYS A 1 84 ? -16.771 2.683 27.750 1.00 86.12 84 LYS A N 1
ATOM 583 C CA . LYS A 1 84 ? -15.983 1.604 27.133 1.00 86.12 84 LYS A CA 1
ATOM 584 C C . LYS A 1 84 ? -16.160 1.559 25.614 1.00 86.12 84 LYS A C 1
ATOM 586 O O . LYS A 1 84 ? -15.203 1.292 24.893 1.00 86.12 84 LYS A O 1
ATOM 591 N N . THR A 1 85 ? -17.373 1.814 25.130 1.00 87.19 85 THR A N 1
ATOM 592 C CA . THR A 1 85 ? -17.658 1.846 23.689 1.00 87.19 85 THR A CA 1
ATOM 593 C C . THR A 1 85 ? -16.947 3.021 23.021 1.00 87.19 85 THR A C 1
ATOM 595 O O . THR A 1 85 ? -16.322 2.831 21.981 1.00 87.19 85 THR A O 1
ATOM 598 N N . ILE A 1 86 ? -16.972 4.200 23.653 1.00 91.19 86 ILE A N 1
ATOM 599 C CA . ILE A 1 86 ? -16.262 5.395 23.179 1.00 91.19 86 ILE A CA 1
ATOM 600 C C . ILE A 1 86 ? -14.755 5.138 23.132 1.00 91.19 86 ILE A C 1
ATOM 602 O O . ILE A 1 86 ? -14.153 5.318 22.078 1.00 91.19 86 ILE A O 1
ATOM 606 N N . LEU A 1 87 ? -14.159 4.645 24.221 1.00 91.56 87 LEU A N 1
ATOM 607 C CA . LEU A 1 87 ? -12.722 4.355 24.291 1.00 91.56 87 LEU A CA 1
ATOM 608 C C . LEU A 1 87 ? -12.286 3.348 23.223 1.00 91.56 87 LEU A C 1
ATOM 610 O O . LEU A 1 87 ? -11.307 3.583 22.523 1.00 91.56 87 LEU A O 1
ATOM 614 N N . ASN A 1 88 ? -13.049 2.268 23.040 1.00 93.00 88 ASN A N 1
ATOM 615 C CA . ASN A 1 88 ? -12.758 1.289 21.997 1.00 93.00 88 ASN A CA 1
ATOM 616 C C . ASN A 1 88 ? -12.852 1.922 20.597 1.00 93.00 88 ASN A C 1
ATOM 618 O O . ASN A 1 88 ? -11.987 1.703 19.757 1.00 93.00 88 ASN A O 1
ATOM 622 N N . SER A 1 89 ? -13.873 2.746 20.339 1.00 91.75 89 SER A N 1
ATOM 623 C CA . SER A 1 89 ? -14.007 3.442 19.052 1.00 91.75 89 SER A CA 1
ATOM 624 C C . SER A 1 89 ? -12.886 4.459 18.797 1.00 91.75 89 SER A C 1
ATOM 626 O O . SER A 1 89 ? -12.409 4.568 17.670 1.00 91.75 89 SER A O 1
ATOM 628 N N . GLU A 1 90 ? -12.421 5.154 19.838 1.00 94.56 90 GLU A N 1
ATOM 629 C CA . GLU A 1 90 ? -11.269 6.059 19.797 1.00 94.56 90 GLU A CA 1
ATOM 630 C C . GLU A 1 90 ? -9.978 5.304 19.461 1.00 94.56 90 GLU A C 1
ATOM 632 O O . GLU A 1 90 ? -9.219 5.744 18.597 1.00 94.56 90 GLU A O 1
ATOM 637 N N . GLU A 1 91 ? -9.749 4.147 20.082 1.00 94.50 91 GLU A N 1
ATOM 638 C CA . GLU A 1 91 ? -8.575 3.309 19.830 1.00 94.50 91 GLU A CA 1
ATOM 639 C C . GLU A 1 91 ? -8.573 2.747 18.402 1.00 94.50 91 GLU A C 1
ATOM 641 O O . GLU A 1 91 ? -7.572 2.877 17.691 1.00 94.50 91 GLU A O 1
ATOM 646 N N . LEU A 1 92 ? -9.715 2.232 17.924 1.00 96.06 92 LEU A N 1
ATOM 647 C CA . LEU A 1 92 ? -9.863 1.806 16.528 1.00 96.06 92 LEU A CA 1
ATOM 648 C C . LEU A 1 92 ? -9.630 2.967 15.551 1.00 96.06 92 LEU A C 1
ATOM 650 O O . LEU A 1 92 ? -8.923 2.798 14.556 1.00 96.06 92 LEU A O 1
ATOM 654 N N . ARG A 1 93 ? -10.191 4.152 15.828 1.00 95.69 93 ARG A N 1
ATOM 655 C CA . ARG A 1 93 ? -9.989 5.351 15.000 1.00 95.69 93 ARG A CA 1
ATOM 656 C C . ARG A 1 93 ? -8.513 5.729 14.940 1.00 95.69 93 ARG A C 1
ATOM 658 O O . ARG A 1 93 ? -8.003 6.022 13.861 1.00 95.69 93 ARG A O 1
ATOM 665 N N . ARG A 1 94 ? -7.821 5.710 16.080 1.00 95.94 94 ARG A N 1
ATOM 666 C CA . ARG A 1 94 ? -6.396 6.040 16.166 1.00 95.94 94 ARG A CA 1
ATOM 667 C C . ARG A 1 94 ? -5.546 5.051 15.370 1.00 95.94 94 ARG A C 1
ATOM 669 O O . ARG A 1 94 ? -4.723 5.485 14.568 1.00 95.94 94 ARG A O 1
ATOM 676 N N . GLY A 1 95 ? -5.809 3.751 15.513 1.00 96.50 95 GLY A N 1
ATOM 677 C CA . GLY A 1 95 ? -5.139 2.709 14.732 1.00 96.50 95 GLY A CA 1
ATOM 678 C C . GLY A 1 95 ? -5.385 2.846 13.226 1.00 96.50 95 GLY A C 1
ATOM 679 O O . GLY A 1 95 ? -4.453 2.718 12.433 1.00 96.50 95 GLY A O 1
ATOM 680 N N . ALA A 1 96 ? -6.614 3.174 12.815 1.00 96.88 96 ALA A N 1
ATOM 681 C CA . ALA A 1 96 ? -6.947 3.403 11.409 1.00 96.88 96 ALA A CA 1
ATOM 682 C C . ALA A 1 96 ? -6.217 4.624 10.818 1.00 96.88 96 ALA A C 1
ATOM 684 O O . ALA A 1 96 ? -5.728 4.556 9.690 1.00 96.88 96 ALA A O 1
ATOM 685 N N . ILE A 1 97 ? -6.096 5.720 11.577 1.00 97.19 97 ILE A N 1
ATOM 686 C CA . ILE A 1 97 ? -5.338 6.910 11.158 1.00 97.19 97 ILE A CA 1
ATOM 687 C C . ILE A 1 97 ? -3.856 6.571 10.988 1.00 97.19 97 ILE A C 1
ATOM 689 O O . ILE A 1 97 ? -3.272 6.924 9.968 1.00 97.19 97 ILE A O 1
ATOM 693 N N . GLU A 1 98 ? -3.261 5.834 11.927 1.00 97.62 98 GLU A N 1
ATOM 694 C CA . GLU A 1 98 ? -1.856 5.430 11.825 1.00 97.62 98 GLU A CA 1
ATOM 695 C C . GLU A 1 98 ? -1.605 4.547 10.589 1.00 97.62 98 GLU A C 1
ATOM 697 O O . GLU A 1 98 ? -0.624 4.734 9.863 1.00 97.62 98 GLU A O 1
ATOM 702 N N . GLN A 1 99 ? -2.507 3.604 10.296 1.00 96.88 99 GLN A N 1
ATOM 703 C CA . GLN A 1 99 ? -2.418 2.802 9.074 1.00 96.88 99 GLN A CA 1
ATOM 704 C C . GLN A 1 99 ? -2.562 3.657 7.810 1.00 96.88 99 GLN A C 1
ATOM 706 O O . GLN A 1 99 ? -1.811 3.458 6.852 1.00 96.88 99 GLN A O 1
ATOM 711 N N . LEU A 1 100 ? -3.476 4.631 7.812 1.00 97.50 100 LEU A N 1
ATOM 712 C CA . LEU A 1 100 ? -3.664 5.555 6.696 1.00 97.50 100 LEU A CA 1
ATOM 713 C C . LEU A 1 100 ? -2.424 6.430 6.468 1.00 97.50 100 LEU A C 1
ATOM 715 O O . LEU A 1 100 ? -2.014 6.625 5.325 1.00 97.50 100 LEU A O 1
ATOM 719 N N . GLU A 1 101 ? -1.799 6.935 7.530 1.00 97.75 101 GLU A N 1
ATOM 720 C CA . GLU A 1 101 ? -0.561 7.714 7.441 1.00 97.75 101 GLU A CA 1
ATOM 721 C C . GLU A 1 101 ? 0.595 6.876 6.891 1.00 97.75 101 GLU A C 1
ATOM 723 O O . GLU A 1 101 ? 1.288 7.318 5.971 1.00 97.75 101 GLU A O 1
ATOM 728 N N . LYS A 1 102 ? 0.756 5.630 7.359 1.00 98.12 102 LYS A N 1
ATOM 729 C CA . LYS A 1 102 ? 1.747 4.691 6.807 1.00 98.12 102 LYS A CA 1
ATOM 730 C C . LYS A 1 102 ? 1.488 4.393 5.329 1.00 98.12 102 LYS A C 1
ATOM 732 O O . LYS A 1 102 ? 2.432 4.369 4.538 1.00 98.12 102 LYS A O 1
ATOM 737 N N . ALA A 1 103 ? 0.230 4.191 4.937 1.00 97.50 103 ALA A N 1
ATOM 738 C CA . ALA A 1 103 ? -0.145 3.971 3.542 1.00 97.50 103 ALA A CA 1
ATOM 739 C C . ALA A 1 103 ? 0.165 5.199 2.669 1.00 97.50 103 ALA A C 1
ATOM 741 O O . ALA A 1 103 ? 0.775 5.058 1.610 1.00 97.50 103 ALA A O 1
ATOM 742 N N . ARG A 1 104 ? -0.159 6.410 3.140 1.00 98.06 104 ARG A N 1
ATOM 743 C CA . ARG A 1 104 ? 0.180 7.671 2.457 1.00 98.06 104 ARG A CA 1
ATOM 744 C C . ARG A 1 104 ? 1.688 7.875 2.321 1.00 98.06 104 ARG A C 1
ATOM 746 O O . ARG A 1 104 ? 2.143 8.305 1.267 1.00 98.06 104 ARG A O 1
ATOM 753 N N . ALA A 1 105 ? 2.469 7.548 3.350 1.00 97.69 105 ALA A N 1
ATOM 754 C CA . ALA A 1 105 ? 3.927 7.636 3.289 1.00 97.69 105 ALA A CA 1
ATOM 755 C C . ALA A 1 105 ? 4.516 6.677 2.241 1.00 97.69 105 ALA A C 1
ATOM 757 O O . ALA A 1 105 ? 5.400 7.063 1.478 1.00 97.69 105 ALA A O 1
ATOM 758 N N . ARG A 1 106 ? 3.991 5.445 2.155 1.00 97.88 106 ARG A N 1
ATOM 759 C CA . ARG A 1 106 ? 4.374 4.484 1.109 1.00 97.88 106 ARG A CA 1
ATOM 760 C C . ARG A 1 106 ? 4.000 4.981 -0.284 1.00 97.88 106 ARG A C 1
ATOM 762 O O . ARG A 1 106 ? 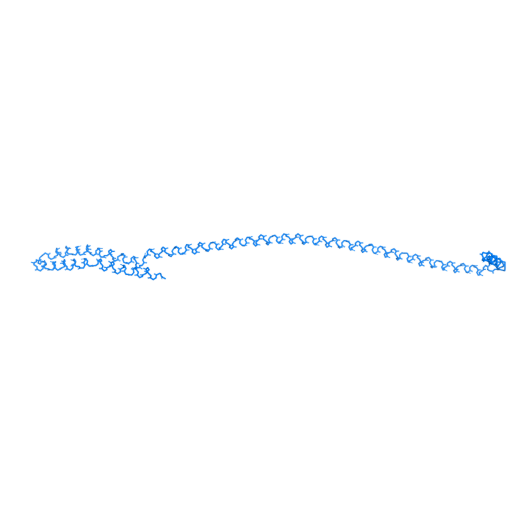4.839 4.911 -1.171 1.00 97.88 106 ARG A O 1
ATOM 769 N N . LEU A 1 107 ? 2.793 5.521 -0.462 1.00 97.50 107 LEU A N 1
ATOM 770 C CA . LEU A 1 107 ? 2.363 6.094 -1.741 1.00 97.50 107 LEU A CA 1
ATOM 771 C C . LEU A 1 107 ? 3.279 7.234 -2.189 1.00 97.50 107 LEU A C 1
ATOM 773 O O . LEU A 1 107 ? 3.763 7.193 -3.311 1.00 97.50 107 LEU A O 1
ATOM 777 N N . ARG A 1 108 ? 3.620 8.172 -1.297 1.00 98.06 108 ARG A N 1
ATOM 778 C CA . ARG A 1 108 ? 4.583 9.241 -1.613 1.00 98.06 108 ARG A CA 1
ATOM 779 C C . ARG A 1 108 ? 5.945 8.702 -2.039 1.00 98.06 108 ARG A C 1
ATOM 781 O O . ARG A 1 108 ? 6.563 9.250 -2.941 1.00 98.06 108 ARG A O 1
ATOM 788 N N . LYS A 1 109 ? 6.429 7.637 -1.392 1.00 98.25 109 LYS A N 1
ATOM 789 C CA . LYS A 1 109 ? 7.687 6.989 -1.786 1.00 98.25 109 LYS A CA 1
ATOM 790 C C . LYS A 1 109 ? 7.594 6.419 -3.204 1.00 98.25 109 LYS A C 1
ATOM 792 O O . LYS A 1 109 ? 8.485 6.671 -4.005 1.00 98.25 109 LYS A O 1
ATOM 797 N N . VAL A 1 110 ? 6.511 5.708 -3.510 1.00 98.00 110 VAL A N 1
ATOM 798 C CA . VAL A 1 110 ? 6.263 5.154 -4.850 1.00 98.00 110 VAL A CA 1
ATOM 799 C C . VAL A 1 110 ? 6.140 6.263 -5.897 1.00 98.00 110 VAL A C 1
ATOM 801 O O . VAL A 1 110 ? 6.710 6.132 -6.971 1.00 98.00 110 VAL A O 1
ATOM 804 N N . GLU A 1 111 ? 5.454 7.367 -5.591 1.00 98.00 111 GLU A N 1
ATOM 805 C CA . GLU A 1 111 ? 5.355 8.529 -6.485 1.00 98.00 111 GLU A CA 1
ATOM 806 C C . GLU A 1 111 ? 6.733 9.133 -6.781 1.00 98.00 111 GLU A C 1
ATOM 808 O O . GLU A 1 111 ? 7.066 9.337 -7.945 1.00 98.00 111 GLU A O 1
ATOM 813 N N . MET A 1 112 ? 7.571 9.340 -5.757 1.00 97.75 112 MET A N 1
ATOM 814 C CA . MET A 1 112 ? 8.939 9.839 -5.951 1.00 97.75 112 MET A CA 1
ATOM 815 C C . MET A 1 112 ? 9.792 8.886 -6.799 1.00 97.75 112 MET A C 1
ATOM 817 O O . MET A 1 112 ? 10.519 9.338 -7.680 1.00 97.75 112 MET A O 1
ATOM 821 N N . GLU A 1 113 ? 9.702 7.574 -6.561 1.00 98.06 113 GLU A N 1
ATOM 822 C CA . GLU A 1 113 ? 10.421 6.566 -7.350 1.00 98.06 113 GLU A CA 1
ATOM 823 C C . GLU A 1 113 ? 9.926 6.519 -8.802 1.00 98.06 113 GLU A C 1
ATOM 825 O O . GLU A 1 113 ? 10.733 6.422 -9.727 1.00 98.06 113 GLU A O 1
ATOM 830 N N . ALA A 1 114 ? 8.615 6.636 -9.024 1.00 97.19 114 ALA A N 1
ATOM 831 C CA . ALA A 1 114 ? 8.024 6.679 -1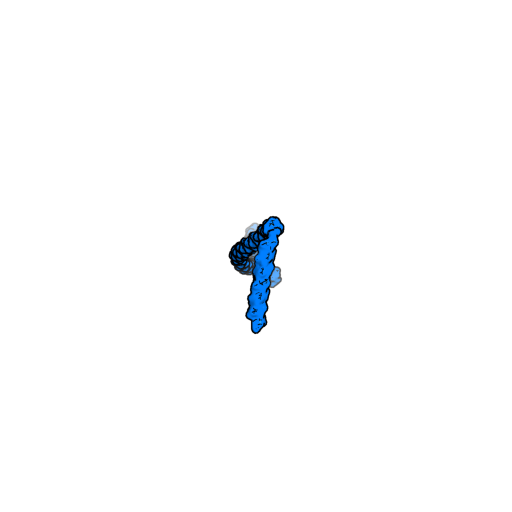0.356 1.00 97.19 114 ALA A CA 1
ATOM 832 C C . ALA A 1 114 ? 8.435 7.944 -11.122 1.00 97.19 114 ALA A C 1
ATOM 834 O O . ALA A 1 114 ? 8.774 7.862 -12.303 1.00 97.19 114 ALA A O 1
ATOM 835 N N . ASP A 1 115 ? 8.467 9.102 -10.459 1.00 98.12 115 ASP A N 1
ATOM 836 C CA . ASP A 1 115 ? 8.964 10.339 -11.060 1.00 98.12 115 ASP A CA 1
ATOM 837 C C . ASP A 1 115 ? 10.457 10.261 -11.379 1.00 98.12 115 ASP A C 1
ATOM 839 O O . ASP A 1 115 ? 10.876 10.675 -12.461 1.00 98.12 115 ASP A O 1
ATOM 843 N N . GLN A 1 116 ? 11.258 9.667 -10.492 1.00 97.56 116 GLN A N 1
ATOM 844 C CA . GLN A 1 116 ? 12.673 9.426 -10.755 1.00 97.56 116 GLN A CA 1
ATOM 845 C C . GLN A 1 116 ? 12.866 8.487 -11.951 1.00 97.56 116 GLN A C 1
ATOM 847 O O . GLN A 1 116 ? 13.673 8.779 -12.833 1.00 97.56 116 GLN A O 1
ATOM 852 N N . PHE A 1 117 ? 12.107 7.391 -12.024 1.00 97.44 117 PHE A N 1
ATOM 853 C CA . PHE A 1 117 ? 12.140 6.475 -13.161 1.00 97.44 117 PHE A CA 1
ATOM 854 C C . PHE A 1 117 ? 11.745 7.180 -14.458 1.00 97.44 117 PHE A C 1
ATOM 856 O O . PHE A 1 117 ? 12.404 7.007 -15.479 1.00 97.44 117 PHE A O 1
ATOM 863 N N . ARG A 1 118 ? 10.713 8.026 -14.417 1.00 97.75 118 ARG A N 1
ATOM 864 C CA . ARG A 1 118 ? 10.264 8.812 -15.566 1.00 97.75 118 ARG A CA 1
ATOM 865 C C . ARG A 1 118 ? 11.363 9.752 -16.058 1.00 97.75 118 ARG A C 1
ATOM 867 O O . ARG A 1 118 ? 11.662 9.753 -17.247 1.00 97.75 118 ARG A O 1
ATOM 874 N N . VAL A 1 119 ? 11.984 10.525 -15.166 1.00 97.25 119 VAL A N 1
ATOM 875 C CA . VAL A 1 119 ? 13.072 11.456 -15.521 1.00 97.25 119 VAL A CA 1
ATOM 876 C C . VAL A 1 119 ? 14.296 10.711 -16.057 1.00 97.25 119 VAL A C 1
ATOM 878 O O . VAL A 1 119 ? 14.838 11.099 -17.093 1.00 97.25 119 VAL A O 1
ATOM 881 N N . ASN A 1 120 ? 14.699 9.622 -15.401 1.00 97.56 120 ASN A N 1
ATOM 882 C CA . ASN A 1 120 ? 15.818 8.795 -15.852 1.00 97.56 120 ASN A CA 1
ATOM 883 C C . ASN A 1 120 ? 15.533 8.176 -17.223 1.00 97.56 120 ASN A C 1
ATOM 885 O O . ASN A 1 120 ? 16.354 8.305 -18.125 1.00 97.56 120 ASN A O 1
ATOM 889 N N . GLY A 1 121 ? 14.341 7.607 -17.412 1.00 97.38 121 GLY A N 1
ATOM 890 C CA . GLY A 1 121 ? 13.912 7.034 -18.684 1.00 97.38 121 GLY A CA 1
ATOM 891 C C . GLY A 1 121 ? 13.933 8.054 -19.821 1.00 97.38 121 GLY A C 1
ATOM 892 O O . GLY A 1 121 ? 14.449 7.753 -20.891 1.00 97.38 121 GLY A O 1
ATOM 893 N N . TYR A 1 122 ? 13.461 9.287 -19.592 1.00 96.75 122 TYR A N 1
ATOM 894 C CA . TYR A 1 122 ? 13.568 10.354 -20.596 1.00 96.75 122 TYR A CA 1
ATOM 895 C C . TYR A 1 122 ? 15.026 10.698 -20.940 1.00 96.75 122 TYR A C 1
ATOM 897 O O . TYR A 1 122 ? 15.347 10.878 -22.113 1.00 96.75 122 TYR A O 1
ATOM 905 N N . SER A 1 123 ? 15.910 10.768 -19.941 1.00 97.06 123 SER A N 1
ATOM 906 C CA . SER A 1 123 ? 17.342 11.029 -20.149 1.00 97.06 123 SER A CA 1
ATOM 907 C C . SER A 1 123 ? 18.027 9.911 -20.941 1.00 97.06 123 SER A C 1
ATOM 909 O O . SER A 1 123 ? 18.807 10.180 -21.857 1.00 97.06 123 SER A O 1
ATOM 911 N N . ASP A 1 124 ? 17.704 8.656 -20.630 1.00 98.00 124 ASP A N 1
ATOM 912 C CA . ASP A 1 124 ? 18.259 7.489 -21.311 1.00 98.00 124 ASP A CA 1
ATOM 913 C C . ASP A 1 124 ? 17.772 7.397 -22.762 1.00 98.00 124 ASP A C 1
ATOM 915 O O . ASP A 1 124 ? 18.591 7.188 -23.656 1.00 98.00 124 ASP A O 1
ATOM 919 N N . ILE A 1 125 ? 16.485 7.664 -23.015 1.00 97.19 125 ILE A N 1
ATOM 920 C CA . ILE A 1 125 ? 15.923 7.735 -24.372 1.00 97.19 125 ILE A CA 1
ATOM 921 C C . ILE A 1 125 ? 16.609 8.835 -25.191 1.00 97.19 125 ILE A C 1
ATOM 923 O O . ILE A 1 125 ? 16.980 8.602 -26.342 1.00 97.19 125 ILE A O 1
ATOM 927 N N . GLU A 1 126 ? 16.812 10.030 -24.627 1.00 96.81 126 GLU A N 1
ATOM 928 C CA . GLU A 1 126 ? 17.467 11.117 -25.368 1.00 96.81 126 GLU A CA 1
ATOM 929 C C . GLU A 1 126 ? 18.944 10.795 -25.650 1.00 96.81 126 GLU A C 1
ATOM 931 O O . GLU A 1 126 ? 19.452 11.086 -26.738 1.00 96.81 126 GLU A O 1
ATOM 936 N N . ARG A 1 127 ? 19.630 10.119 -24.717 1.00 97.81 127 ARG A N 1
ATOM 937 C CA . ARG A 1 127 ? 20.997 9.624 -24.929 1.00 97.81 127 ARG A CA 1
ATOM 938 C C . ARG A 1 127 ? 21.046 8.569 -26.034 1.00 97.81 127 ARG A C 1
ATOM 940 O O . ARG A 1 127 ? 21.905 8.652 -26.908 1.00 97.81 127 ARG A O 1
ATOM 947 N N . GLU A 1 128 ? 20.141 7.597 -26.016 1.00 97.62 128 GLU A N 1
ATOM 948 C CA . GLU A 1 128 ? 20.078 6.529 -27.017 1.00 97.62 128 GLU A CA 1
ATOM 949 C C . GLU A 1 128 ? 19.76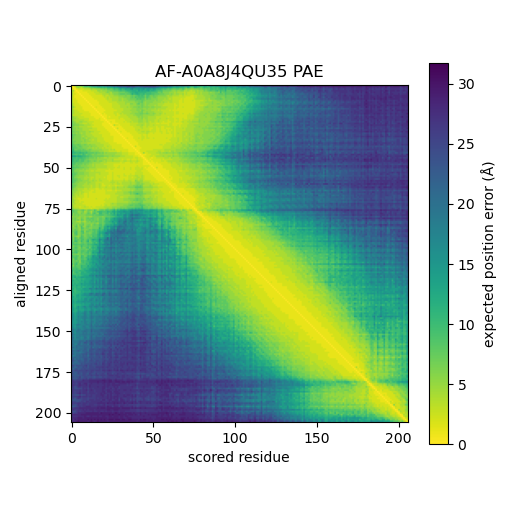0 7.081 -28.409 1.00 97.62 128 GLU A C 1
ATOM 951 O O . GLU A 1 128 ? 20.431 6.736 -29.381 1.00 97.62 128 GLU A O 1
ATOM 956 N N . LYS A 1 129 ? 18.822 8.027 -28.500 1.00 97.94 129 LYS A N 1
ATOM 957 C CA . LYS A 1 129 ? 18.526 8.761 -29.733 1.00 97.94 129 LYS A CA 1
ATOM 958 C C . LYS A 1 129 ? 19.760 9.489 -30.266 1.00 97.94 129 LYS A C 1
ATOM 960 O O . LYS A 1 129 ? 20.058 9.375 -31.452 1.00 97.94 129 LYS A O 1
ATOM 965 N N . SER A 1 130 ? 20.493 10.209 -29.414 1.00 98.00 130 SER A N 1
ATOM 966 C CA . SER A 1 130 ? 21.737 10.887 -29.808 1.00 98.00 130 SER A CA 1
ATOM 967 C C . SER A 1 130 ? 22.788 9.895 -30.320 1.00 98.00 130 SER A C 1
ATOM 969 O O . SER A 1 130 ? 23.372 10.094 -31.385 1.00 98.00 130 SER A O 1
ATOM 971 N N . ASN A 1 131 ? 22.966 8.769 -29.624 1.00 97.88 131 ASN A N 1
ATOM 972 C CA . ASN A 1 131 ? 23.878 7.705 -30.041 1.00 97.88 131 ASN A CA 1
ATOM 973 C C . ASN A 1 131 ? 23.483 7.101 -31.396 1.00 97.88 131 ASN A C 1
ATOM 975 O O . ASN A 1 131 ? 24.344 6.912 -32.256 1.00 97.88 131 ASN A O 1
ATOM 979 N N . LEU A 1 132 ? 22.192 6.838 -31.610 1.00 98.06 132 LEU A N 1
ATOM 980 C CA . LEU A 1 132 ? 21.672 6.306 -32.868 1.00 98.06 132 LEU A CA 1
ATOM 981 C C . LEU A 1 132 ? 21.875 7.293 -34.021 1.00 98.06 132 LEU A C 1
ATOM 983 O O . LEU A 1 132 ? 22.314 6.895 -35.100 1.00 98.06 132 LEU A O 1
ATOM 987 N N . ILE A 1 133 ? 21.604 8.579 -33.789 1.00 98.19 133 ILE A N 1
ATOM 988 C CA . ILE A 1 133 ? 21.848 9.646 -34.762 1.00 98.19 133 ILE A CA 1
ATOM 989 C C . ILE A 1 133 ? 23.338 9.687 -35.129 1.00 98.19 133 ILE A C 1
ATOM 991 O O . ILE A 1 133 ? 23.672 9.644 -36.311 1.00 98.19 133 ILE A O 1
ATOM 995 N N . ASN A 1 134 ? 24.234 9.689 -34.139 1.00 98.25 134 ASN A N 1
ATOM 996 C CA . ASN A 1 134 ? 25.681 9.715 -34.370 1.00 98.25 134 ASN A CA 1
ATOM 997 C C . ASN A 1 134 ? 26.171 8.481 -35.141 1.00 98.25 134 ASN A C 1
ATOM 999 O O . ASN A 1 134 ? 26.940 8.615 -36.091 1.00 98.25 134 ASN A O 1
ATOM 1003 N N . SER A 1 135 ? 25.690 7.286 -34.789 1.00 98.06 135 SER A N 1
ATOM 1004 C CA . SER A 1 135 ? 26.019 6.047 -35.504 1.00 98.06 135 SER A CA 1
ATOM 1005 C C . SER A 1 135 ? 25.494 6.053 -36.946 1.00 98.06 135 SER A C 1
ATOM 1007 O O . SER A 1 135 ? 26.187 5.619 -37.870 1.00 98.06 135 SER A O 1
ATOM 1009 N N . THR A 1 136 ? 24.299 6.609 -37.163 1.00 97.69 136 THR A N 1
ATOM 1010 C CA . THR A 1 136 ? 23.717 6.768 -38.503 1.00 97.69 136 THR A CA 1
ATOM 1011 C C . THR A 1 136 ? 24.553 7.727 -39.345 1.00 97.69 136 THR A C 1
ATOM 1013 O O . THR A 1 136 ? 24.866 7.407 -40.488 1.00 97.69 136 THR A O 1
ATOM 1016 N N . TYR A 1 137 ? 24.980 8.863 -38.782 1.00 97.38 137 TYR A N 1
ATOM 1017 C CA . TYR A 1 137 ? 25.869 9.800 -39.473 1.00 97.38 137 TYR A CA 1
ATOM 1018 C C . TYR A 1 137 ? 27.210 9.165 -39.842 1.00 97.38 137 TYR A C 1
ATOM 1020 O O . TYR A 1 137 ? 27.632 9.291 -40.986 1.00 97.38 137 TYR A O 1
ATOM 1028 N N . GLN A 1 138 ? 27.838 8.421 -38.927 1.00 97.81 138 GLN A N 1
ATOM 1029 C CA . GLN A 1 138 ? 29.076 7.689 -39.221 1.00 97.81 138 GLN A CA 1
ATOM 1030 C C . GLN A 1 138 ? 28.884 6.674 -40.356 1.00 97.81 138 GLN A C 1
ATOM 1032 O O . GLN A 1 138 ? 29.716 6.570 -41.254 1.00 97.81 138 GLN A O 1
ATOM 1037 N N . THR A 1 139 ? 27.765 5.946 -40.349 1.00 97.69 139 THR A N 1
ATOM 1038 C CA . THR A 1 139 ? 27.435 4.980 -41.408 1.00 97.69 139 THR A CA 1
ATOM 1039 C C . THR A 1 139 ? 27.216 5.678 -42.754 1.00 97.69 139 THR A C 1
ATOM 1041 O O . THR A 1 139 ? 27.675 5.188 -43.785 1.00 97.69 139 THR A O 1
ATOM 1044 N N . LEU A 1 140 ? 26.550 6.838 -42.759 1.00 97.75 140 LEU A N 1
ATOM 1045 C CA . LEU A 1 140 ? 26.345 7.648 -43.962 1.00 97.75 140 LEU A CA 1
ATOM 1046 C C . LEU A 1 140 ? 27.663 8.195 -44.518 1.00 97.75 140 LEU A C 1
ATOM 1048 O O . LEU A 1 140 ? 27.872 8.137 -45.728 1.00 97.75 140 LEU A O 1
ATOM 1052 N N . GLU A 1 141 ? 28.561 8.667 -43.655 1.00 97.25 141 GLU A N 1
ATOM 1053 C CA . GLU A 1 141 ? 29.890 9.140 -44.052 1.00 97.25 141 GLU A CA 1
ATOM 1054 C C . GLU A 1 141 ? 30.717 8.008 -44.677 1.00 97.25 141 GLU A C 1
ATOM 1056 O O . GLU A 1 141 ? 31.278 8.169 -45.763 1.00 97.25 141 GLU A O 1
ATOM 1061 N N . GLN A 1 142 ? 30.723 6.819 -44.063 1.00 97.44 142 GLN A N 1
ATOM 1062 C CA . GLN A 1 142 ? 31.383 5.645 -44.643 1.00 97.44 142 GLN A CA 1
ATOM 1063 C C . GLN A 1 142 ? 30.787 5.247 -45.995 1.00 97.44 142 GLN A C 1
ATOM 1065 O O . GLN A 1 142 ? 31.522 4.926 -46.931 1.00 97.44 142 GLN A O 1
ATOM 1070 N N . PHE A 1 143 ? 29.461 5.291 -46.122 1.00 97.88 143 PHE A N 1
ATOM 1071 C CA . PHE A 1 143 ? 28.789 5.010 -47.384 1.00 97.88 143 PHE A CA 1
ATOM 1072 C C . PHE A 1 143 ? 29.158 6.030 -48.472 1.00 97.88 143 PHE A C 1
ATOM 1074 O O . PHE A 1 143 ? 29.377 5.659 -49.629 1.00 97.88 143 PHE A O 1
ATOM 1081 N N . GLU A 1 144 ? 29.270 7.311 -48.119 1.00 97.19 144 GLU A N 1
ATOM 1082 C CA . GLU A 1 144 ? 29.696 8.358 -49.044 1.00 97.19 144 GLU A CA 1
ATOM 1083 C C . GLU A 1 144 ? 31.143 8.156 -49.513 1.00 97.19 144 GLU A C 1
ATOM 1085 O O . GLU A 1 144 ? 31.409 8.238 -50.717 1.00 97.19 144 GLU A O 1
ATOM 1090 N N . ILE A 1 145 ? 32.054 7.810 -48.598 1.00 97.94 145 ILE A N 1
ATOM 1091 C CA . ILE A 1 145 ? 33.440 7.446 -48.924 1.00 97.94 145 ILE A CA 1
ATOM 1092 C C . ILE A 1 145 ? 33.465 6.258 -49.893 1.00 97.94 145 ILE A C 1
ATOM 1094 O O . ILE A 1 145 ? 34.059 6.361 -50.967 1.00 97.94 145 ILE A O 1
ATOM 1098 N N . TYR A 1 146 ? 32.753 5.173 -49.580 1.00 97.12 146 TYR A N 1
ATOM 1099 C CA . TYR A 1 146 ? 32.686 3.975 -50.422 1.00 97.12 146 TYR A CA 1
ATOM 1100 C C . TYR A 1 146 ? 32.167 4.272 -51.839 1.00 97.12 146 TYR A C 1
ATOM 1102 O O . TYR A 1 146 ? 32.709 3.793 -52.841 1.00 97.12 146 TYR A O 1
ATOM 1110 N N . LYS A 1 147 ? 31.128 5.107 -51.952 1.00 97.88 147 LYS A N 1
ATOM 1111 C CA . LYS A 1 147 ? 30.590 5.542 -53.247 1.00 97.88 147 LYS A CA 1
ATOM 1112 C C . LYS A 1 147 ? 31.631 6.340 -54.035 1.00 97.88 147 LYS A C 1
ATOM 1114 O O . LYS A 1 147 ? 31.797 6.108 -55.232 1.00 97.88 147 LYS A O 1
ATOM 1119 N N . ASN A 1 148 ? 32.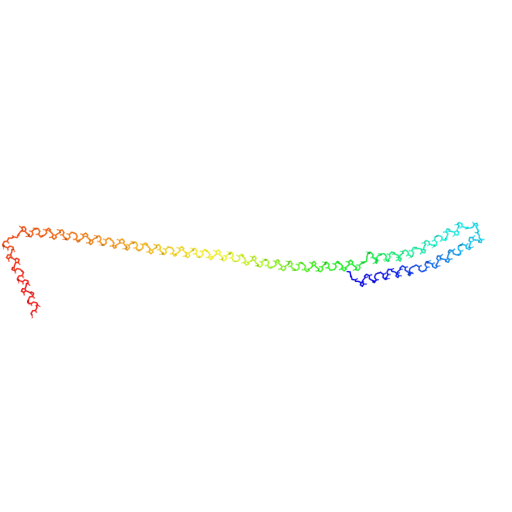348 7.252 -53.380 1.00 97.31 148 ASN A N 1
ATOM 1120 C CA . ASN A 1 148 ? 33.396 8.052 -54.015 1.00 97.31 148 ASN A CA 1
ATOM 1121 C C . ASN A 1 148 ? 34.569 7.181 -54.497 1.00 97.31 148 ASN A C 1
ATOM 1123 O O . ASN A 1 148 ? 35.070 7.391 -55.604 1.00 97.31 148 ASN A O 1
ATOM 1127 N N . GLU A 1 149 ? 34.968 6.173 -53.720 1.00 96.69 149 GLU A N 1
ATOM 1128 C CA . GLU A 1 149 ? 35.969 5.180 -54.130 1.00 96.69 149 GLU A CA 1
ATOM 1129 C C . GLU A 1 149 ? 35.499 4.358 -55.333 1.00 96.69 149 GLU A C 1
ATOM 1131 O O . GLU A 1 149 ? 36.239 4.206 -56.306 1.00 96.69 149 GLU A O 1
ATOM 1136 N N . THR A 1 150 ? 34.243 3.905 -55.320 1.00 96.69 150 THR A N 1
ATOM 1137 C CA . THR A 1 150 ? 33.640 3.152 -56.430 1.00 96.69 150 THR A CA 1
ATOM 1138 C C . THR A 1 150 ? 33.614 3.982 -57.716 1.00 96.69 150 THR A C 1
ATOM 1140 O O . THR A 1 150 ? 33.996 3.495 -58.781 1.00 96.69 150 THR A O 1
ATOM 1143 N N . ILE A 1 151 ? 33.232 5.261 -57.630 1.00 97.00 151 ILE A N 1
ATOM 1144 C CA . ILE A 1 151 ? 33.250 6.183 -58.775 1.00 97.00 151 ILE A CA 1
ATOM 1145 C C . ILE A 1 151 ? 34.673 6.340 -59.317 1.00 97.00 151 ILE A C 1
ATOM 1147 O O . ILE A 1 151 ? 34.873 6.261 -60.530 1.00 97.00 151 ILE A O 1
ATOM 1151 N N . ARG A 1 152 ? 35.673 6.536 -58.447 1.00 96.56 152 ARG A N 1
ATOM 1152 C CA . ARG A 1 152 ? 37.078 6.646 -58.871 1.00 96.56 152 ARG A CA 1
ATOM 1153 C C . ARG A 1 152 ? 37.570 5.376 -59.559 1.00 96.56 152 ARG A C 1
ATOM 1155 O O . ARG A 1 152 ? 38.228 5.466 -60.596 1.00 96.56 152 ARG A O 1
ATOM 1162 N N . PHE A 1 153 ? 37.228 4.208 -59.020 1.00 97.12 153 PHE A N 1
ATOM 1163 C CA . PHE A 1 153 ? 37.570 2.923 -59.619 1.00 97.12 153 PHE A CA 1
ATOM 1164 C C . PHE A 1 153 ? 36.961 2.771 -61.020 1.00 97.12 153 PHE A C 1
ATOM 1166 O O . PHE A 1 153 ? 37.678 2.457 -61.973 1.00 97.12 153 PHE A O 1
ATOM 1173 N N . GLU A 1 154 ? 35.668 3.063 -61.181 1.00 95.88 154 GLU A N 1
ATOM 1174 C CA . GLU A 1 154 ? 34.995 2.997 -62.483 1.00 95.88 154 GLU A CA 1
ATOM 1175 C C . GLU A 1 154 ? 35.543 4.037 -63.477 1.00 95.88 154 GLU A C 1
ATOM 1177 O O . GLU A 1 154 ? 35.742 3.721 -64.652 1.00 95.88 154 GLU A O 1
ATOM 1182 N N . GLN A 1 155 ? 35.903 5.246 -63.028 1.00 95.81 155 GLN A N 1
ATOM 1183 C CA . GLN A 1 155 ? 36.586 6.240 -63.870 1.00 95.81 155 GLN A CA 1
ATOM 1184 C C . GLN A 1 155 ? 37.947 5.738 -64.365 1.00 95.81 155 GLN A C 1
ATOM 1186 O O . GLN A 1 155 ? 38.277 5.878 -65.547 1.00 95.81 155 GLN A O 1
ATOM 1191 N N . GLN A 1 156 ? 38.740 5.125 -63.484 1.00 95.44 156 GLN A N 1
ATOM 1192 C CA . GLN A 1 156 ? 40.035 4.562 -63.854 1.00 95.44 156 GLN A CA 1
ATOM 1193 C C . GLN A 1 156 ? 39.875 3.382 -64.818 1.00 95.44 156 GLN A C 1
ATOM 1195 O O . GLN A 1 156 ? 40.602 3.288 -65.812 1.00 95.44 156 GLN A O 1
ATOM 1200 N N . ARG A 1 157 ? 38.888 2.515 -64.575 1.00 97.19 157 ARG A N 1
ATOM 1201 C CA . ARG A 1 157 ? 38.528 1.411 -65.468 1.00 97.19 157 ARG A CA 1
ATOM 1202 C C . ARG A 1 157 ? 38.132 1.920 -66.854 1.00 97.19 157 ARG A C 1
ATOM 1204 O O . ARG A 1 157 ? 38.678 1.434 -67.845 1.00 97.19 157 ARG A O 1
ATOM 1211 N N . ALA A 1 158 ? 37.251 2.916 -66.934 1.00 95.38 158 ALA A N 1
ATOM 1212 C CA . ALA A 1 158 ? 36.828 3.525 -68.192 1.00 95.38 158 ALA A CA 1
ATOM 1213 C C . ALA A 1 158 ? 38.009 4.172 -68.938 1.00 95.38 158 ALA A C 1
ATOM 1215 O O . ALA A 1 158 ? 38.194 3.931 -70.131 1.00 95.38 158 ALA A O 1
ATOM 1216 N N . SER A 1 159 ? 38.865 4.921 -68.233 1.00 96.00 159 SER A N 1
ATOM 1217 C CA . SER A 1 159 ? 40.081 5.523 -68.801 1.00 96.00 159 SER A CA 1
ATOM 1218 C C . SER A 1 159 ? 41.032 4.469 -69.378 1.00 96.00 159 SER A C 1
ATOM 1220 O O . SER A 1 159 ? 41.520 4.611 -70.502 1.00 96.00 159 SER A O 1
ATOM 1222 N N . ASN A 1 160 ? 41.243 3.360 -68.664 1.00 96.44 160 ASN A N 1
ATOM 1223 C CA . ASN A 1 160 ? 42.065 2.251 -69.143 1.00 96.44 160 ASN A CA 1
ATOM 1224 C C . ASN A 1 160 ? 41.454 1.561 -70.369 1.00 96.44 160 ASN A C 1
ATOM 1226 O O . ASN A 1 160 ? 42.175 1.276 -71.324 1.00 96.44 160 ASN A O 1
ATOM 1230 N N . GLN A 1 161 ? 40.136 1.345 -70.385 1.00 96.88 161 GLN A N 1
ATOM 1231 C CA . GLN A 1 161 ? 39.441 0.794 -71.551 1.00 96.88 161 GLN A CA 1
ATOM 1232 C C . GLN A 1 161 ? 39.578 1.705 -72.778 1.00 96.88 161 GLN A C 1
ATOM 1234 O O . GLN A 1 161 ? 39.883 1.223 -73.870 1.00 96.88 161 GLN A O 1
ATOM 1239 N N . VAL A 1 162 ? 39.402 3.021 -72.611 1.00 96.69 162 VAL A N 1
ATOM 1240 C CA . VAL A 1 162 ? 39.595 4.001 -73.692 1.00 96.69 162 VAL A CA 1
ATOM 1241 C C . VAL A 1 162 ? 41.043 3.984 -74.176 1.00 96.69 162 VAL A C 1
ATOM 1243 O O . VAL A 1 162 ? 41.275 3.869 -75.377 1.00 96.69 162 VAL A O 1
ATOM 1246 N N . ARG A 1 163 ? 42.023 4.007 -73.263 1.00 95.00 163 ARG A N 1
ATOM 1247 C CA . ARG A 1 163 ? 43.452 3.933 -73.601 1.00 95.00 163 ARG A CA 1
ATOM 1248 C C . ARG A 1 163 ? 43.780 2.684 -74.415 1.00 95.00 163 ARG A C 1
ATOM 1250 O O . ARG A 1 163 ? 44.469 2.786 -75.425 1.00 95.00 163 ARG A O 1
ATOM 1257 N N . GLN A 1 164 ? 43.264 1.522 -74.013 1.00 95.69 164 GLN A N 1
ATOM 1258 C CA . GLN A 1 164 ? 43.465 0.271 -74.745 1.00 95.69 164 GLN A CA 1
ATOM 1259 C C . GLN A 1 164 ? 42.847 0.319 -76.146 1.00 95.69 164 GLN A C 1
ATOM 1261 O O . GLN A 1 164 ? 43.505 -0.078 -77.105 1.00 95.69 164 GLN A O 1
ATOM 1266 N N . ARG A 1 165 ? 41.626 0.850 -76.295 1.00 96.62 165 ARG A N 1
ATOM 1267 C CA . ARG A 1 165 ? 40.982 1.006 -77.612 1.00 96.62 165 ARG A CA 1
ATOM 1268 C C . ARG A 1 165 ? 41.759 1.956 -78.523 1.00 96.62 165 ARG A C 1
ATOM 1270 O O . ARG A 1 165 ? 41.999 1.616 -79.678 1.00 96.62 165 ARG A O 1
ATOM 1277 N N . VAL A 1 166 ? 42.194 3.105 -78.000 1.00 96.31 166 VAL A N 1
ATOM 1278 C CA . VAL A 1 166 ? 43.010 4.080 -78.743 1.00 96.31 166 VAL A CA 1
ATOM 1279 C C . VAL A 1 166 ? 44.344 3.462 -79.156 1.00 96.31 166 VAL A C 1
ATOM 1281 O O . VAL A 1 166 ? 44.739 3.588 -80.311 1.00 96.31 166 VAL A O 1
ATOM 1284 N N . PHE A 1 167 ? 45.009 2.730 -78.259 1.00 96.50 167 PHE A N 1
ATOM 1285 C CA . PHE A 1 167 ? 46.258 2.033 -78.566 1.00 96.50 167 PHE A CA 1
ATOM 1286 C C . PHE A 1 167 ? 46.074 0.972 -79.658 1.00 96.50 167 PHE A C 1
ATOM 1288 O O . PHE A 1 167 ? 46.843 0.931 -80.614 1.00 96.50 167 PHE A O 1
ATOM 1295 N N . GLN A 1 168 ? 45.019 0.157 -79.575 1.00 95.81 168 GLN A N 1
ATOM 1296 C CA . GLN A 1 168 ? 44.688 -0.819 -80.616 1.00 95.81 168 GLN A CA 1
ATOM 1297 C C . GLN A 1 168 ? 44.387 -0.151 -81.963 1.00 95.81 168 GLN A C 1
ATOM 1299 O O . GLN A 1 168 ? 44.795 -0.661 -83.006 1.00 95.81 168 GLN A O 1
ATOM 1304 N N . GLN A 1 169 ? 43.689 0.986 -81.961 1.00 95.94 169 GLN A N 1
ATOM 1305 C CA . GLN A 1 169 ? 43.409 1.751 -83.174 1.00 95.94 169 GLN A CA 1
ATOM 1306 C C . GLN A 1 169 ? 44.688 2.347 -83.776 1.00 95.94 169 GLN A C 1
ATOM 1308 O O . GLN A 1 169 ? 44.891 2.242 -84.984 1.00 95.94 169 GLN A O 1
ATOM 1313 N N . ALA A 1 170 ? 45.572 2.905 -82.945 1.00 94.94 170 ALA A N 1
ATOM 1314 C CA . ALA A 1 170 ? 46.871 3.420 -83.368 1.00 94.94 170 ALA A CA 1
ATOM 1315 C C . ALA A 1 170 ? 47.764 2.309 -83.941 1.00 94.94 170 ALA A C 1
ATOM 1317 O O . ALA A 1 170 ? 48.344 2.494 -85.005 1.00 94.94 170 ALA A O 1
ATOM 1318 N N . LEU A 1 171 ? 47.812 1.135 -83.300 1.00 95.19 171 LEU A N 1
ATOM 1319 C CA . LEU A 1 171 ? 48.534 -0.036 -83.807 1.00 95.19 171 LEU A CA 1
ATOM 1320 C C . LEU A 1 171 ? 47.998 -0.505 -85.161 1.00 95.19 171 LEU A C 1
ATOM 1322 O O . LEU A 1 171 ? 48.783 -0.748 -86.073 1.00 95.19 171 LEU A O 1
ATOM 1326 N N . LYS A 1 172 ? 46.671 -0.604 -85.321 1.00 94.75 172 LYS A N 1
ATOM 1327 C CA . LYS A 1 172 ? 46.052 -0.951 -86.612 1.00 94.75 172 LYS A CA 1
ATOM 1328 C C . LYS A 1 172 ? 46.395 0.075 -87.695 1.00 94.75 172 LYS A C 1
ATOM 1330 O O . LYS A 1 172 ? 46.712 -0.318 -88.813 1.00 94.75 172 LYS A O 1
ATOM 1335 N N . GLY A 1 173 ? 46.370 1.367 -87.358 1.00 94.12 173 GLY A N 1
ATOM 1336 C CA . GLY A 1 173 ? 46.777 2.446 -88.261 1.00 94.12 173 GLY A CA 1
ATOM 1337 C C . GLY A 1 173 ? 48.253 2.354 -88.659 1.00 94.12 173 GLY A C 1
ATOM 1338 O O . GLY A 1 173 ? 48.564 2.361 -89.846 1.00 94.12 173 GLY A O 1
ATOM 1339 N N . ALA A 1 174 ? 49.153 2.189 -87.685 1.00 92.25 174 ALA A N 1
ATOM 1340 C CA . ALA A 1 174 ? 50.588 2.030 -87.917 1.00 92.25 174 ALA A CA 1
ATOM 1341 C C . ALA A 1 174 ? 50.902 0.798 -88.774 1.00 92.25 174 ALA A C 1
ATOM 1343 O O . ALA A 1 174 ? 51.702 0.893 -89.699 1.00 92.25 174 ALA A O 1
ATOM 1344 N N . LEU A 1 175 ? 50.239 -0.336 -88.519 1.00 90.38 175 LEU A N 1
ATOM 1345 C CA . LEU A 1 175 ? 50.370 -1.547 -89.330 1.00 90.38 175 LEU A CA 1
ATOM 1346 C C . LEU A 1 175 ? 49.903 -1.314 -90.773 1.00 90.38 175 LEU A C 1
ATOM 1348 O O . LEU A 1 175 ? 50.578 -1.749 -91.704 1.00 90.38 175 LEU A O 1
ATOM 1352 N N . GLY A 1 176 ? 48.787 -0.604 -90.967 1.00 90.88 176 GLY A N 1
ATOM 1353 C CA . GLY A 1 176 ? 48.301 -0.213 -92.292 1.00 90.88 176 GLY A CA 1
ATOM 1354 C C . GLY A 1 176 ? 49.331 0.620 -93.058 1.00 90.88 176 GLY A C 1
ATOM 1355 O O . GLY A 1 176 ? 49.696 0.260 -94.175 1.00 90.88 176 GLY A O 1
ATOM 1356 N N . THR A 1 177 ? 49.873 1.665 -92.421 1.00 89.56 177 THR A N 1
ATOM 1357 C CA . THR A 1 177 ? 50.930 2.516 -92.994 1.00 89.56 177 THR A CA 1
ATOM 1358 C C . THR A 1 177 ? 52.218 1.743 -93.272 1.00 89.56 177 THR A C 1
ATOM 1360 O O . THR A 1 177 ? 52.842 1.940 -94.315 1.00 89.56 177 THR A O 1
ATOM 1363 N N . LEU A 1 178 ? 52.634 0.860 -92.358 1.00 84.00 178 LEU A N 1
ATOM 1364 C CA . LEU A 1 178 ? 53.832 0.040 -92.528 1.00 84.00 178 LEU A CA 1
ATOM 1365 C C . LEU A 1 178 ? 53.672 -0.895 -93.727 1.00 84.00 178 LEU A C 1
ATOM 1367 O O . LEU A 1 178 ? 54.576 -0.982 -94.547 1.00 84.00 178 LEU A O 1
ATOM 1371 N N . THR A 1 179 ? 52.502 -1.524 -93.867 1.00 83.94 179 THR A N 1
ATOM 1372 C CA . THR A 1 179 ? 52.188 -2.430 -94.982 1.00 83.94 179 THR A CA 1
ATOM 1373 C C . THR A 1 179 ? 52.168 -1.689 -96.321 1.00 83.94 179 THR A C 1
ATOM 1375 O O . THR A 1 179 ? 52.680 -2.208 -97.306 1.00 83.94 179 THR A O 1
ATOM 1378 N N . SER A 1 180 ? 51.633 -0.463 -96.374 1.00 83.94 180 SER A N 1
ATOM 1379 C CA . SER A 1 180 ? 51.608 0.336 -97.608 1.00 83.94 180 SER A CA 1
ATOM 1380 C C . SER A 1 180 ? 52.953 0.980 -97.967 1.00 83.94 180 SER A C 1
ATOM 1382 O O . SER A 1 180 ? 53.168 1.317 -99.126 1.00 83.94 180 SER A O 1
ATOM 1384 N N . SER A 1 181 ? 53.847 1.183 -96.994 1.00 78.12 181 SER A N 1
ATOM 1385 C CA . SER A 1 181 ? 55.162 1.829 -97.191 1.00 78.12 181 SER A CA 1
ATOM 1386 C C . SER A 1 181 ? 56.306 0.827 -97.375 1.00 78.12 181 SER A C 1
ATOM 1388 O O . SER A 1 181 ? 57.463 1.220 -97.529 1.00 78.12 181 SER A O 1
ATOM 1390 N N . LEU A 1 182 ? 55.995 -0.468 -97.316 1.00 74.88 182 LEU A N 1
ATOM 1391 C CA . LEU A 1 182 ? 56.956 -1.555 -97.343 1.00 74.88 182 LEU A CA 1
ATOM 1392 C C . LEU A 1 182 ? 57.577 -1.686 -98.744 1.00 74.88 182 LEU A C 1
ATOM 1394 O O . LEU A 1 182 ? 56.975 -2.234 -99.664 1.00 74.88 182 LEU A O 1
ATOM 1398 N N . ASN A 1 183 ? 58.785 -1.148 -98.910 1.00 77.38 183 ASN A N 1
ATOM 1399 C CA . ASN A 1 183 ? 59.583 -1.245 -100.131 1.00 77.38 183 ASN A CA 1
ATOM 1400 C C . ASN A 1 183 ? 60.930 -1.937 -99.844 1.00 77.38 183 ASN A C 1
ATOM 1402 O O . ASN A 1 183 ? 61.319 -2.116 -98.688 1.00 77.38 183 ASN A O 1
ATOM 1406 N N . ASN A 1 184 ? 61.651 -2.339 -100.894 1.00 79.00 184 ASN A N 1
ATOM 1407 C CA . ASN A 1 184 ? 62.903 -3.098 -100.754 1.00 79.00 184 ASN A CA 1
ATOM 1408 C C . ASN A 1 184 ? 63.971 -2.358 -99.914 1.00 79.00 184 ASN A C 1
ATOM 1410 O O . ASN A 1 184 ? 64.711 -2.993 -99.168 1.00 79.00 184 ASN A O 1
ATOM 1414 N N . GLU A 1 185 ? 64.015 -1.023 -99.982 1.00 81.44 185 GLU A N 1
ATOM 1415 C CA . GLU A 1 185 ? 64.929 -0.169 -99.204 1.00 81.44 185 GLU A CA 1
ATOM 1416 C C . GLU A 1 185 ? 64.607 -0.206 -97.699 1.00 81.44 185 GLU A C 1
ATOM 1418 O O . GLU A 1 185 ? 65.494 -0.415 -96.869 1.00 81.44 185 GLU A O 1
ATOM 1423 N N . LEU A 1 186 ? 63.330 -0.040 -97.331 1.00 79.88 186 LEU A N 1
ATOM 1424 C CA . LEU A 1 186 ? 62.874 -0.084 -95.942 1.00 79.88 186 LEU A CA 1
ATOM 1425 C C . LEU A 1 186 ? 63.083 -1.483 -95.347 1.00 79.88 186 LEU A C 1
ATOM 1427 O O . LEU A 1 186 ? 63.568 -1.594 -94.226 1.00 79.88 186 LEU A O 1
ATOM 1431 N N . HIS A 1 187 ? 62.817 -2.541 -96.120 1.00 79.69 187 HIS A N 1
ATOM 1432 C CA . HIS A 1 187 ? 63.111 -3.921 -95.728 1.00 79.69 187 HIS A CA 1
ATOM 1433 C C . HIS A 1 187 ? 64.588 -4.141 -95.387 1.00 79.69 187 HIS A C 1
ATOM 1435 O O . HIS A 1 187 ? 64.889 -4.670 -94.317 1.00 79.69 187 HIS A O 1
ATOM 1441 N N . LEU A 1 188 ? 65.509 -3.724 -96.261 1.00 81.62 188 LEU A N 1
ATOM 1442 C CA . LEU A 1 188 ? 66.947 -3.896 -96.034 1.00 81.62 188 LEU A CA 1
ATOM 1443 C C . LEU A 1 188 ? 67.433 -3.095 -94.820 1.00 81.62 188 LEU A C 1
ATOM 1445 O O . LEU A 1 188 ? 68.197 -3.619 -94.009 1.00 81.62 188 LEU A O 1
ATOM 1449 N N . ARG A 1 189 ? 66.947 -1.858 -94.638 1.00 85.12 189 ARG A N 1
ATOM 1450 C CA . ARG A 1 189 ? 67.266 -1.046 -93.450 1.00 85.12 189 ARG A CA 1
ATOM 1451 C C . ARG A 1 189 ? 66.757 -1.688 -92.162 1.00 85.12 189 ARG A C 1
ATOM 1453 O O . ARG A 1 189 ? 67.503 -1.739 -91.189 1.00 85.12 189 ARG A O 1
ATOM 1460 N N . THR A 1 190 ? 65.526 -2.203 -92.148 1.00 84.69 190 THR A N 1
ATOM 1461 C CA . THR A 1 190 ? 64.964 -2.890 -90.975 1.00 84.69 190 THR A CA 1
ATOM 1462 C C . THR A 1 190 ? 65.701 -4.195 -90.670 1.00 84.69 190 THR A C 1
ATOM 1464 O O . THR A 1 190 ? 65.989 -4.457 -89.506 1.00 84.69 190 THR A O 1
ATOM 1467 N N . ILE A 1 191 ? 66.058 -4.993 -91.683 1.00 86.31 191 ILE A N 1
ATOM 1468 C CA . ILE A 1 191 ? 66.845 -6.223 -91.499 1.00 86.31 191 ILE A CA 1
ATOM 1469 C C . ILE A 1 191 ? 68.224 -5.895 -90.919 1.00 86.31 191 ILE A C 1
ATOM 1471 O O . ILE A 1 191 ? 68.604 -6.485 -89.912 1.00 86.31 191 ILE A O 1
ATOM 1475 N N . ASN A 1 192 ? 68.938 -4.916 -91.480 1.00 88.12 192 ASN A N 1
ATOM 1476 C CA . ASN A 1 192 ? 70.247 -4.504 -90.966 1.00 88.12 192 ASN A CA 1
ATOM 1477 C C . ASN A 1 192 ? 70.160 -3.957 -89.536 1.00 88.12 192 ASN A C 1
ATOM 1479 O O . ASN A 1 192 ? 70.996 -4.299 -88.704 1.00 88.12 192 ASN A O 1
ATOM 1483 N N . ALA A 1 193 ? 69.138 -3.153 -89.228 1.00 88.12 193 ALA A N 1
ATOM 1484 C CA . ALA A 1 193 ? 68.909 -2.654 -87.875 1.00 88.12 193 ALA A CA 1
ATOM 1485 C C . ALA A 1 193 ? 68.628 -3.795 -86.884 1.00 88.12 193 ALA A C 1
ATOM 1487 O O . ALA A 1 193 ? 69.200 -3.803 -85.799 1.00 88.12 193 ALA A O 1
ATOM 1488 N N . ASN A 1 194 ? 67.804 -4.779 -87.262 1.00 90.31 194 ASN A N 1
ATOM 1489 C CA . ASN A 1 194 ? 67.514 -5.944 -86.425 1.00 90.31 194 ASN A CA 1
ATOM 1490 C C . ASN A 1 194 ? 68.747 -6.842 -86.232 1.00 90.31 194 ASN A C 1
ATOM 1492 O O . ASN A 1 194 ? 68.973 -7.298 -85.117 1.00 90.31 194 ASN A O 1
ATOM 1496 N N . ILE A 1 195 ? 69.561 -7.066 -87.274 1.00 87.62 195 ILE A N 1
ATOM 1497 C CA . ILE A 1 195 ? 70.834 -7.805 -87.173 1.00 87.62 195 ILE A CA 1
ATOM 1498 C C . ILE A 1 195 ? 71.805 -7.067 -86.248 1.00 87.62 195 ILE A C 1
ATOM 1500 O O . ILE A 1 195 ? 72.397 -7.694 -85.376 1.00 87.62 195 ILE A O 1
ATOM 1504 N N . GLY A 1 196 ? 71.932 -5.744 -86.390 1.00 85.81 196 GLY A N 1
ATOM 1505 C CA . GLY A 1 196 ? 72.748 -4.918 -85.498 1.00 85.81 196 GLY A CA 1
ATOM 1506 C C . GLY A 1 196 ? 72.278 -5.001 -84.044 1.00 85.81 196 GLY A C 1
ATOM 1507 O O . GLY A 1 196 ? 73.091 -5.226 -83.155 1.00 85.81 196 GLY A O 1
ATOM 1508 N N . MET A 1 197 ? 70.965 -4.919 -83.804 1.00 85.69 197 MET A N 1
ATOM 1509 C CA . MET A 1 197 ? 70.380 -5.096 -82.469 1.00 85.69 197 MET A CA 1
ATOM 1510 C C . MET A 1 197 ? 70.659 -6.490 -81.897 1.00 85.69 197 MET A C 1
ATOM 1512 O O . MET A 1 197 ? 70.997 -6.619 -80.723 1.00 85.69 197 MET A O 1
ATOM 1516 N N . PHE A 1 198 ? 70.547 -7.531 -82.723 1.00 84.19 198 PHE A N 1
ATOM 1517 C CA . PHE A 1 198 ? 70.850 -8.901 -82.320 1.00 84.19 198 PHE A CA 1
ATOM 1518 C C . PHE A 1 198 ? 72.333 -9.061 -81.972 1.00 84.19 198 PHE A C 1
ATOM 1520 O O . PHE A 1 198 ? 72.639 -9.643 -80.939 1.00 84.19 198 PHE A O 1
ATOM 1527 N N . GLY A 1 199 ? 73.225 -8.459 -82.766 1.00 81.75 199 GLY A N 1
ATOM 1528 C CA . GLY A 1 199 ? 74.663 -8.393 -82.503 1.00 81.75 199 GLY A CA 1
ATOM 1529 C C . GLY A 1 199 ? 74.979 -7.737 -81.158 1.00 81.75 199 GLY A C 1
ATOM 1530 O O . GLY A 1 199 ? 75.689 -8.320 -80.343 1.00 81.75 199 GLY A O 1
ATOM 1531 N N . THR A 1 200 ? 74.367 -6.583 -80.871 1.00 82.44 200 THR A N 1
ATOM 1532 C CA . THR A 1 200 ? 74.524 -5.911 -79.569 1.00 82.44 200 THR A CA 1
ATOM 1533 C C . THR A 1 200 ? 73.928 -6.710 -78.408 1.00 82.44 200 THR A C 1
ATOM 1535 O O . THR A 1 200 ? 74.453 -6.664 -77.305 1.00 82.44 200 THR A O 1
ATOM 1538 N N . LEU A 1 201 ? 72.849 -7.467 -78.634 1.00 79.19 201 LEU A N 1
ATOM 1539 C CA . LEU A 1 201 ? 72.278 -8.368 -77.627 1.00 79.19 201 LEU A CA 1
ATOM 1540 C C . LEU A 1 201 ? 73.210 -9.546 -77.332 1.00 79.19 201 LEU A C 1
ATOM 1542 O O . LEU A 1 201 ? 73.336 -9.923 -76.175 1.00 79.19 201 LEU A O 1
ATOM 1546 N N . THR A 1 202 ? 73.877 -10.103 -78.344 1.00 72.06 202 THR A N 1
ATOM 1547 C CA . THR A 1 202 ? 74.889 -11.151 -78.151 1.00 72.06 202 THR A CA 1
ATOM 1548 C C . THR A 1 202 ? 76.159 -10.624 -77.478 1.00 72.06 202 THR A C 1
ATOM 1550 O O . THR A 1 202 ? 76.661 -11.295 -76.588 1.00 72.06 202 THR A O 1
ATOM 1553 N N . GLU A 1 203 ? 76.612 -9.401 -77.782 1.00 74.12 203 GLU A N 1
ATOM 1554 C CA . GLU A 1 203 ? 77.737 -8.744 -77.078 1.00 74.12 203 GLU A CA 1
ATOM 1555 C C . GLU A 1 203 ? 77.430 -8.378 -75.613 1.00 74.12 203 GLU A C 1
ATOM 1557 O O . GLU A 1 203 ? 78.347 -8.153 -74.834 1.00 74.12 203 GLU A O 1
ATOM 1562 N N . ILE A 1 204 ? 76.153 -8.277 -75.228 1.00 73.44 204 ILE A N 1
ATOM 1563 C CA . ILE A 1 204 ? 75.731 -8.066 -73.830 1.00 73.44 204 ILE A CA 1
ATOM 1564 C C . ILE A 1 204 ? 75.674 -9.396 -73.052 1.00 73.44 204 ILE A C 1
ATOM 1566 O O . ILE A 1 204 ? 75.648 -9.383 -71.820 1.00 73.44 204 ILE A O 1
ATOM 1570 N N . ILE A 1 205 ? 75.591 -10.530 -73.756 1.00 66.75 205 ILE A N 1
ATOM 1571 C CA . ILE A 1 205 ? 75.376 -11.862 -73.174 1.00 66.75 205 ILE A CA 1
ATOM 1572 C C . ILE A 1 205 ? 76.681 -12.690 -73.094 1.00 66.75 205 ILE A C 1
ATOM 1574 O O . ILE A 1 205 ? 76.745 -13.565 -72.228 1.00 66.75 205 ILE A O 1
ATOM 1578 N N . ASP A 1 206 ? 77.698 -12.399 -73.918 1.00 53.25 206 ASP A N 1
ATOM 1579 C CA . ASP A 1 206 ? 79.091 -12.889 -73.782 1.00 53.25 206 ASP A CA 1
ATOM 1580 C C . ASP A 1 206 ? 79.935 -12.014 -72.829 1.00 53.25 206 ASP A C 1
ATOM 1582 O O . ASP A 1 206 ? 80.770 -12.584 -72.084 1.00 53.25 206 ASP A O 1
#

pLDDT: mean 91.54, std 7.07, range [53.25, 98.25]

Nearest PDB structures (foldseek):
  6tqj-assembly1_A  TM=9.558E-01  e=6.686E-10  Spinacia oleracea
  6fkf-assembly1_K  TM=9.638E-01  e=1.087E-09  Spinacia oleracea
  2wie-assembly1_A  TM=9.768E-01  e=7.138E-09  Limnospira platensis
  6vol-assembly1_O  TM=9.567E-01  e=5.950E-09  Spinacia oleracea
  3v3c-assembly1_K  TM=9.557E-01  e=1.160E-08  Pisum sativum

Foldseek 3Di:
DPVVLQVVLQVLLVCLLVVQVPVLVVVLVVLVVVLVVVCVVPVVCNVVSVVVSVVVSVVSVVSSVVSNVSSCCSNPVNPVVVVVVVVVVVVVVVVVVVVVVVVVVVVVVVVVVVVVVVVVVVVVVVVVVVVVVVVVVVVVVVVVVVVVVVVVVVVVVVVVVVVVVVVVVVVVVVVVVCVVVDDPVVVVVVVVVVVVVVVVVVVVVD

Sequence (206 aa):
MNPLISAASVIAAGLAVGLASIGPGVGQGTAAGQAVEGIARQPEAEGKIRGTLLLSLAFMEALTIYGLVVALALLFANPFRILKTILNSEELRRGAIEQLEKARARLRKVEMEADQFRVNGYSDIEREKSNLINSTYQTLEQFEIYKNETIRFEQQRASNQVRQRVFQQALKGALGTLTSSLNNELHLRTINANIGMFGTLTEIID